Protein AF-A0A9D2U479-F1 (afdb_monomer)

Solvent-accessible surface area (backbone atoms only — not comparable to full-atom values): 10548 Å² total; per-residue (Å²): 117,75,62,60,57,48,52,49,53,49,62,69,47,43,76,51,91,74,52,77,69,54,48,57,52,51,54,50,46,52,52,59,34,47,76,70,70,36,76,56,59,63,60,73,54,53,61,63,71,58,27,54,77,68,71,43,63,74,45,45,56,51,77,47,79,60,58,85,90,44,50,41,30,43,37,36,35,80,23,54,76,84,43,80,67,95,66,70,49,75,45,78,59,66,58,58,54,87,40,33,31,61,50,82,42,77,57,47,66,56,30,37,40,40,33,35,44,37,41,37,48,98,92,45,75,48,68,56,71,81,47,75,50,73,42,86,72,64,86,79,38,76,63,76,65,24,52,51,32,46,37,70,70,43,84,50,70,70,61,25,51,51,48,50,50,52,50,51,51,51,51,52,49,49,52,67,76,63,59,80,128

Radius of gyration: 19.33 Å; Cα contacts (8 Å, |Δi|>4): 244; chains: 1; bounding box: 49×48×49 Å

Foldseek 3Di:
DVLVVLVVLLLVCQLHDDDPVVLVVNLVSLVVCLVLVADAQSNCSDDLVSCVVSVNVQKDKDKDQDDAPKWKKKW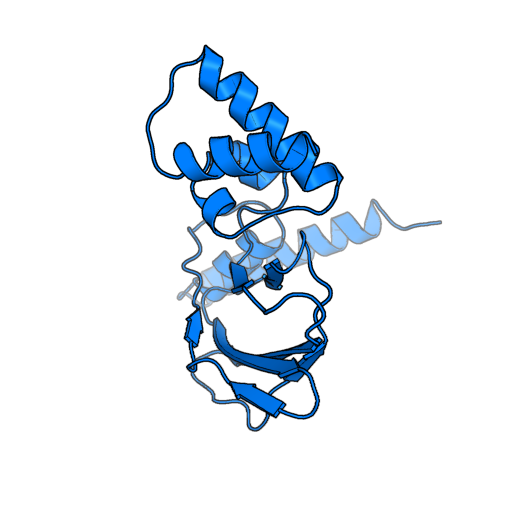KFKDFQPDGDPGTDIDTFDASPGRMTMDIDGAAQRIKMWIKMWIDDPNDIDIDDIDMDHDHQDQPDDDDRNLVNNLVPDPDPVVSVVSVVVSVVVVVVCCVVPPDD

InterPro domains:
  IPR043774 Domain of unknown function DUF5717, C-terminal [PF18983] (3-178)

Organism: NCBI:txid2838689

pLDDT: mean 93.49, std 7.2, range [50.03, 98.56]

Secondary structure (DSSP, 8-state):
-HHHHHHHHHHHHTTS---HHHHHHHHHHHHHHHHTT---GGGGGS-HHHHHHTT-TT-EEEEEE--TT-EEEEEEEEEETTBPPSS-EEEEEPPSBTTEEEEEE---TTEEEEEEEEEEETTEEEEPPPEEEE--PPTT--HHHHHHHHHHH---HHHHHHHHHHHHHHHHHHHHHT---

Nearest PDB structures (foldseek):
  8cr5-assembly1_B  TM=5.409E-01  e=1.553E-01  Mus musculus
  1bqu-assembly1_B  TM=6.993E-01  e=9.871E-01  Homo sapiens
  8a17-assembly4_D  TM=5.595E-01  e=5.770E-01  Homo sapiens
  8g04-assembly1_B  TM=5.864E-01  e=4.655E+00  Homo sapiens
  8dpu-assembly1_A  TM=4.492E-01  e=2.275E+00  Homo sapiens

Mean predicted aligned error: 4.82 Å

Sequence (181 aa):
TIDICKIAVLKYYAGKEYSAQTRRTLKKFLQELCGKQIYFPFFLSYEKDWLVELQLWDKTLVEYKGQKGSRVMLYYQLQKGGKEQADYSTEVLTPMYENLYVKKFVLFANEKLKYYFKETIDGNSYRSDKETCVREPEPGELGRYGRLNDILMETGSTERRKKMQGYALEDAAANHMFTQE

Structure (mmCIF, N/CA/C/O backbone):
data_AF-A0A9D2U479-F1
#
_entry.id   AF-A0A9D2U479-F1
#
loop_
_atom_site.group_PDB
_atom_site.id
_atom_site.type_symbol
_atom_site.label_atom_id
_atom_site.label_alt_id
_atom_site.label_comp_id
_atom_site.label_asym_id
_atom_site.label_entity_id
_atom_site.label_seq_id
_atom_site.pdbx_PDB_ins_code
_atom_site.Cartn_x
_atom_site.Cartn_y
_atom_site.Cartn_z
_atom_site.occupancy
_atom_site.B_iso_or_equiv
_atom_site.auth_seq_id
_atom_site.auth_comp_id
_atom_site.auth_asym_id
_atom_site.auth_atom_id
_atom_site.pdbx_PDB_model_num
ATOM 1 N N . THR A 1 1 ? 10.205 -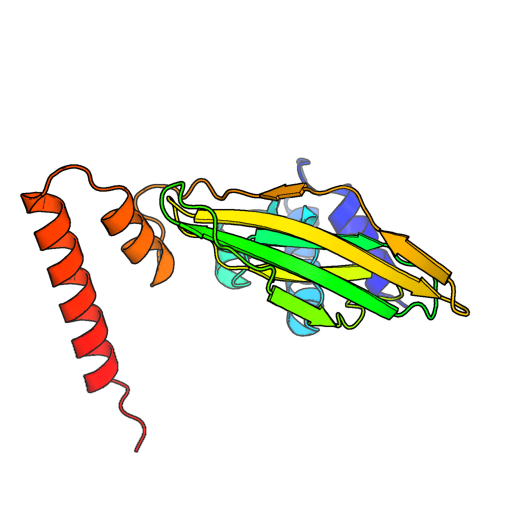0.396 -22.712 1.00 63.44 1 THR A N 1
ATOM 2 C CA . THR A 1 1 ? 8.777 0.010 -22.691 1.00 63.44 1 THR A CA 1
ATOM 3 C C . THR A 1 1 ? 8.663 1.415 -22.120 1.00 63.44 1 THR A C 1
ATOM 5 O O . THR A 1 1 ? 9.517 1.793 -21.339 1.00 63.44 1 THR A O 1
ATOM 8 N N . ILE A 1 2 ? 7.657 2.212 -22.496 1.00 88.00 2 ILE A N 1
ATOM 9 C CA . ILE A 1 2 ? 7.497 3.614 -22.031 1.00 88.00 2 ILE A CA 1
ATOM 10 C C . ILE A 1 2 ? 7.300 3.708 -20.501 1.00 88.00 2 ILE A C 1
ATOM 12 O O . ILE A 1 2 ? 7.662 4.708 -19.881 1.00 88.00 2 ILE A O 1
ATOM 16 N N . ASP A 1 3 ? 6.767 2.654 -19.877 1.00 94.75 3 ASP A N 1
ATOM 17 C CA . ASP A 1 3 ? 6.459 2.635 -18.445 1.00 94.75 3 ASP A CA 1
ATOM 18 C C . ASP A 1 3 ? 7.713 2.731 -17.559 1.00 94.75 3 ASP A C 1
ATOM 20 O O . ASP A 1 3 ? 7.666 3.430 -16.550 1.00 94.75 3 ASP A O 1
ATOM 24 N N . ILE A 1 4 ? 8.862 2.157 -17.956 1.00 95.44 4 ILE A N 1
ATOM 25 C CA . ILE A 1 4 ? 10.104 2.286 -17.167 1.00 95.44 4 ILE A CA 1
ATOM 26 C C . ILE A 1 4 ? 10.549 3.743 -17.033 1.00 95.44 4 ILE A C 1
ATOM 28 O O . ILE A 1 4 ? 11.011 4.150 -15.972 1.00 95.44 4 ILE A O 1
ATOM 32 N N . CYS A 1 5 ? 10.366 4.552 -18.081 1.00 96.69 5 CYS A N 1
ATOM 33 C CA . CYS A 1 5 ? 10.701 5.970 -18.051 1.00 96.69 5 CYS A CA 1
ATOM 34 C C . CYS A 1 5 ? 9.766 6.728 -17.103 1.00 96.69 5 CYS A C 1
ATOM 36 O O . CYS A 1 5 ? 10.232 7.556 -16.326 1.00 96.69 5 CYS A O 1
ATOM 38 N N . LYS A 1 6 ? 8.464 6.406 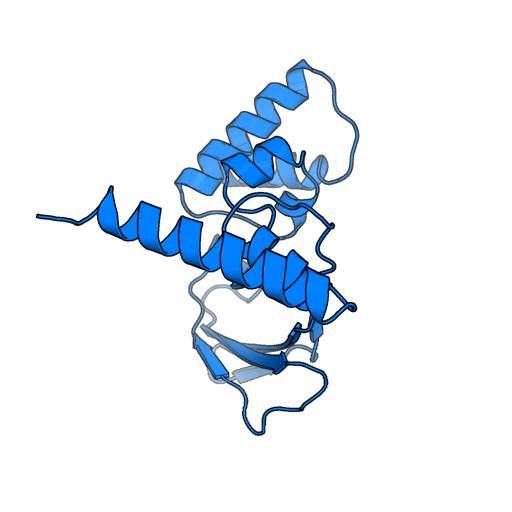-17.105 1.00 97.94 6 LYS A N 1
ATOM 39 C CA . LYS A 1 6 ? 7.495 6.990 -16.162 1.00 97.94 6 LYS A CA 1
ATOM 40 C C . LYS A 1 6 ? 7.838 6.626 -14.721 1.00 97.94 6 LYS A C 1
ATOM 42 O O . LYS A 1 6 ? 7.910 7.511 -13.875 1.00 97.94 6 LYS A O 1
ATOM 47 N N . ILE A 1 7 ? 8.114 5.346 -14.460 1.00 97.62 7 ILE A N 1
ATOM 48 C CA . ILE A 1 7 ? 8.532 4.842 -13.144 1.00 97.62 7 ILE A CA 1
ATOM 49 C C . ILE A 1 7 ? 9.817 5.544 -12.695 1.00 97.62 7 ILE A C 1
ATOM 51 O O . ILE A 1 7 ? 9.894 5.989 -11.556 1.00 97.62 7 ILE A O 1
ATOM 55 N N . ALA A 1 8 ? 10.807 5.692 -13.578 1.00 97.62 8 ALA A N 1
ATOM 56 C CA . ALA A 1 8 ? 12.067 6.360 -13.263 1.00 97.62 8 ALA A CA 1
ATOM 57 C C . ALA A 1 8 ? 11.874 7.847 -12.927 1.00 97.62 8 ALA A C 1
ATOM 59 O O . ALA A 1 8 ? 12.425 8.319 -11.934 1.00 97.62 8 ALA A O 1
ATOM 60 N N . VAL A 1 9 ? 11.058 8.573 -13.701 1.00 98.06 9 VAL A N 1
ATOM 61 C CA . VAL A 1 9 ? 10.716 9.977 -13.414 1.00 98.06 9 VAL A CA 1
ATOM 62 C C . VAL A 1 9 ? 9.991 10.090 -12.073 1.00 98.06 9 VAL A C 1
ATOM 64 O O . VAL A 1 9 ? 10.361 10.924 -11.248 1.00 98.06 9 VAL A O 1
ATOM 67 N N . LEU A 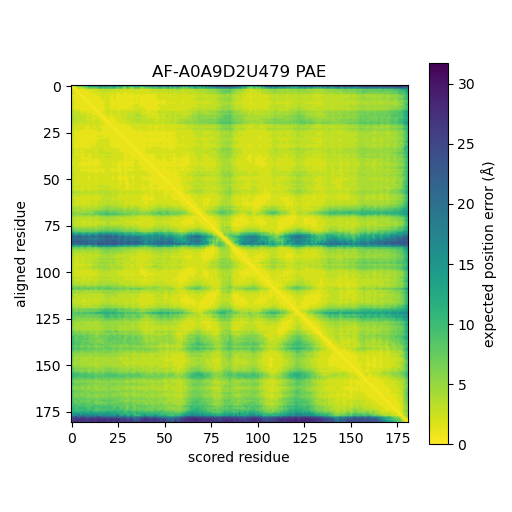1 10 ? 9.012 9.220 -11.813 1.00 98.38 10 LEU A N 1
ATOM 68 C CA . LEU A 1 10 ? 8.300 9.211 -10.538 1.00 98.38 10 LEU A CA 1
ATOM 69 C C . LEU A 1 10 ? 9.226 8.856 -9.366 1.00 98.38 10 LEU A C 1
ATOM 71 O O . LEU A 1 10 ? 9.141 9.448 -8.295 1.00 98.38 10 LEU A O 1
ATOM 75 N N . LYS A 1 11 ? 10.151 7.916 -9.545 1.00 98.06 11 LYS A N 1
ATOM 76 C CA . LYS A 1 11 ? 11.122 7.581 -8.501 1.00 98.06 11 LYS A CA 1
ATOM 77 C C . LYS A 1 11 ? 12.086 8.736 -8.243 1.00 98.06 11 LYS A C 1
ATOM 79 O O . LYS A 1 11 ? 12.466 8.968 -7.103 1.00 98.06 11 LYS A O 1
ATOM 84 N N . TYR A 1 12 ? 12.459 9.481 -9.283 1.00 98.12 12 TYR A N 1
ATOM 85 C CA . TYR A 1 12 ? 13.338 10.637 -9.153 1.00 98.12 12 TYR A CA 1
ATOM 86 C C . TYR A 1 12 ? 12.690 11.789 -8.376 1.00 98.12 12 TYR A C 1
ATOM 88 O O . TYR A 1 12 ? 13.391 12.420 -7.586 1.00 98.12 12 TYR A O 1
ATOM 96 N N . TYR A 1 13 ? 11.402 12.073 -8.600 1.00 98.44 13 TYR A N 1
ATOM 97 C CA . TYR A 1 13 ? 10.673 13.166 -7.938 1.00 98.44 13 TYR A CA 1
ATOM 98 C C . TYR A 1 13 ? 10.012 12.777 -6.609 1.00 98.44 13 TYR A C 1
ATOM 100 O O . TYR A 1 13 ? 9.471 13.647 -5.931 1.00 98.44 13 TYR A O 1
ATOM 108 N N . ALA A 1 14 ? 10.076 11.504 -6.215 1.00 98.00 14 ALA A N 1
ATOM 109 C CA . ALA A 1 14 ? 9.590 11.040 -4.921 1.00 98.00 14 ALA A CA 1
ATOM 110 C C . ALA A 1 14 ? 10.228 11.853 -3.777 1.00 98.00 14 ALA A C 1
ATOM 112 O O . ALA A 1 14 ? 11.453 11.886 -3.646 1.00 98.00 14 ALA A O 1
ATOM 113 N N . GLY A 1 15 ? 9.396 12.536 -2.984 1.00 95.19 15 GLY A N 1
ATOM 114 C CA . GLY A 1 15 ? 9.832 13.388 -1.871 1.00 95.19 15 GLY A CA 1
ATOM 115 C C . GLY A 1 15 ? 10.571 14.677 -2.262 1.00 95.19 15 GLY A C 1
ATOM 116 O O . GLY A 1 15 ? 11.213 15.277 -1.404 1.00 95.19 15 GLY A O 1
ATOM 117 N N . LYS A 1 16 ? 10.518 15.108 -3.530 1.00 96.94 16 LYS A N 1
ATOM 118 C CA . LYS A 1 16 ? 11.133 16.362 -4.002 1.00 96.94 16 LYS A CA 1
ATOM 119 C C . LYS A 1 16 ? 10.084 17.395 -4.387 1.00 96.94 16 LYS A C 1
ATOM 121 O O . LYS A 1 16 ? 8.979 17.044 -4.789 1.00 96.94 16 LYS A O 1
ATOM 126 N N . GLU A 1 17 ? 10.471 18.666 -4.358 1.00 96.62 17 GLU A N 1
ATOM 127 C CA . GLU A 1 17 ? 9.676 19.745 -4.944 1.00 96.62 17 GLU A CA 1
ATOM 128 C C . GLU A 1 17 ? 9.691 19.691 -6.479 1.00 96.62 17 GLU A C 1
ATOM 130 O O . GLU A 1 17 ? 10.652 19.239 -7.114 1.00 96.62 17 GLU A O 1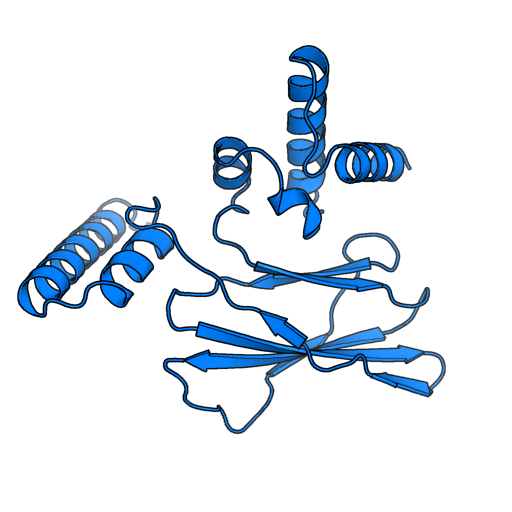
ATOM 135 N N . TYR A 1 18 ? 8.612 20.169 -7.096 1.00 97.19 18 TYR A N 1
ATOM 136 C CA . TYR A 1 18 ? 8.459 20.208 -8.546 1.00 97.19 18 TYR A CA 1
ATOM 137 C C . TYR A 1 18 ? 7.567 21.370 -8.989 1.00 97.19 18 TYR A C 1
ATOM 139 O O . TYR A 1 18 ? 6.677 21.820 -8.271 1.00 97.19 18 TYR A O 1
ATOM 147 N N . SER A 1 19 ? 7.795 21.852 -10.213 1.00 97.19 19 SER A N 1
ATOM 148 C CA . SER A 1 19 ? 7.012 22.941 -10.805 1.00 97.19 19 SER A CA 1
ATOM 149 C C . SER A 1 19 ? 5.569 22.516 -11.102 1.00 97.19 19 SER A C 1
ATOM 151 O O . SER A 1 19 ? 5.264 21.330 -11.229 1.00 97.19 19 SER A O 1
ATOM 153 N N . ALA A 1 20 ? 4.676 23.484 -11.327 1.00 95.69 20 ALA A N 1
ATOM 154 C CA . ALA A 1 20 ? 3.286 23.212 -11.704 1.00 95.69 20 ALA A CA 1
ATOM 155 C C . ALA A 1 20 ? 3.148 22.405 -13.015 1.00 95.69 20 ALA A C 1
ATOM 157 O O . ALA A 1 20 ? 2.206 21.625 -13.177 1.00 95.69 20 ALA A O 1
ATOM 158 N N . GLN A 1 21 ? 4.079 22.570 -13.962 1.00 94.69 21 GLN A N 1
ATOM 159 C CA . GLN A 1 21 ? 4.092 21.769 -15.187 1.00 94.69 21 GLN A CA 1
ATOM 160 C C . GLN A 1 21 ? 4.462 20.316 -14.883 1.00 94.69 21 GLN A C 1
ATOM 162 O O . GLN A 1 21 ? 3.742 19.408 -15.295 1.00 94.69 21 GLN A O 1
ATOM 167 N N . THR A 1 22 ? 5.532 20.106 -14.116 1.00 97.44 22 THR A N 1
ATOM 168 C CA . THR A 1 22 ? 5.979 18.773 -13.704 1.00 97.44 22 THR A CA 1
ATOM 169 C C . THR A 1 22 ? 4.920 18.080 -12.848 1.00 97.44 22 THR A C 1
ATOM 171 O O . THR A 1 22 ? 4.608 16.922 -13.107 1.00 97.44 22 THR A O 1
ATOM 174 N N . ARG A 1 23 ? 4.270 18.803 -11.925 1.00 97.81 23 ARG A N 1
ATOM 175 C CA . ARG A 1 23 ? 3.149 18.328 -11.099 1.00 97.81 23 ARG A CA 1
ATOM 176 C C . ARG A 1 23 ? 2.066 17.634 -11.931 1.00 97.81 23 ARG A C 1
ATOM 178 O O . ARG A 1 23 ? 1.689 16.502 -11.641 1.00 97.81 23 ARG A O 1
ATOM 185 N N . ARG A 1 24 ? 1.595 18.286 -13.004 1.00 97.38 24 ARG A N 1
ATOM 186 C CA . ARG A 1 24 ? 0.566 17.723 -13.904 1.00 97.38 24 ARG A CA 1
ATOM 187 C C . ARG A 1 24 ? 1.032 16.429 -14.576 1.00 97.38 24 ARG A C 1
ATOM 189 O O . ARG A 1 24 ? 0.262 15.476 -14.664 1.00 97.38 24 ARG A O 1
ATOM 196 N N . THR A 1 25 ? 2.287 16.384 -15.015 1.00 97.94 25 THR A N 1
ATOM 197 C CA . THR A 1 25 ? 2.883 15.192 -15.636 1.00 97.94 25 THR A CA 1
ATOM 198 C C . THR A 1 25 ? 3.024 14.037 -14.643 1.00 97.94 25 THR A C 1
ATOM 200 O O . THR A 1 25 ? 2.659 12.911 -14.972 1.00 97.94 25 THR A O 1
ATOM 203 N N . LEU A 1 26 ? 3.495 14.308 -13.421 1.00 98.56 26 LEU A N 1
ATOM 204 C CA . LEU A 1 26 ? 3.656 13.303 -12.365 1.00 98.56 26 LEU A CA 1
ATOM 205 C C . LEU A 1 26 ? 2.307 12.682 -11.985 1.00 98.56 26 LEU A C 1
ATOM 207 O O . LEU A 1 26 ? 2.192 11.456 -11.969 1.00 98.56 26 LEU A O 1
ATOM 211 N N . LYS A 1 27 ? 1.264 13.506 -11.787 1.00 98.44 27 LYS A N 1
ATOM 212 C CA . LYS A 1 27 ? -0.094 13.007 -11.515 1.00 98.44 27 LYS A CA 1
ATOM 213 C C . LYS A 1 27 ? -0.585 12.079 -12.627 1.00 98.44 27 LYS A C 1
ATOM 215 O O . LYS A 1 27 ? -1.048 10.976 -12.346 1.00 98.44 27 LYS A O 1
ATOM 220 N N . LYS A 1 28 ? -0.425 12.491 -13.890 1.00 98.19 28 LYS A N 1
ATOM 221 C CA . LYS A 1 28 ? -0.817 11.679 -15.050 1.00 98.19 28 LYS A CA 1
ATOM 222 C C . LYS A 1 28 ? -0.075 10.339 -15.088 1.00 98.19 28 LYS A C 1
ATOM 224 O O . LYS A 1 28 ? -0.691 9.308 -15.335 1.00 98.19 28 LYS A O 1
ATOM 229 N N . PHE A 1 29 ? 1.230 10.326 -14.814 1.00 98.38 29 PHE A N 1
ATOM 230 C CA . PHE A 1 29 ? 2.004 9.081 -14.778 1.00 98.38 29 PHE A CA 1
ATOM 231 C C . PHE A 1 29 ? 1.557 8.146 -13.652 1.00 98.38 29 PHE A C 1
ATOM 233 O O . PHE A 1 29 ? 1.447 6.944 -13.890 1.00 98.38 29 PHE A O 1
ATOM 240 N N . LEU A 1 30 ? 1.264 8.676 -12.460 1.00 98.31 30 LEU A N 1
ATOM 241 C CA . LEU A 1 30 ? 0.715 7.882 -11.358 1.00 98.31 30 LEU A CA 1
ATOM 242 C C . LEU A 1 30 ? -0.628 7.252 -11.736 1.00 98.31 30 LEU A C 1
ATOM 244 O O . LEU A 1 30 ? -0.796 6.050 -11.549 1.00 98.31 30 LEU A O 1
ATOM 248 N N . GLN A 1 31 ? -1.549 8.030 -12.313 1.00 98.31 31 GLN A N 1
ATOM 249 C CA . GLN A 1 31 ? -2.859 7.543 -12.762 1.00 98.31 31 GLN A CA 1
ATOM 250 C C . GLN A 1 31 ? -2.729 6.434 -13.813 1.00 98.31 31 GLN A C 1
ATOM 252 O O . GLN A 1 31 ? -3.353 5.383 -13.685 1.00 98.31 31 GLN A O 1
ATOM 257 N N . GLU A 1 32 ? -1.885 6.633 -14.827 1.00 97.88 32 GLU A N 1
ATOM 258 C CA . GLU A 1 32 ? -1.674 5.648 -15.891 1.00 97.88 32 GLU A CA 1
ATOM 259 C C . GLU A 1 32 ? -1.064 4.338 -15.372 1.00 97.88 32 GLU A C 1
ATOM 261 O O . GLU A 1 32 ? -1.465 3.261 -15.812 1.00 97.88 32 GLU A O 1
ATOM 266 N N . LEU A 1 33 ? -0.101 4.407 -14.445 1.00 97.88 33 LEU A N 1
ATOM 267 C CA . LEU A 1 33 ? 0.514 3.214 -13.856 1.00 97.88 33 LEU A CA 1
ATOM 268 C C . LEU A 1 33 ? -0.440 2.510 -12.883 1.00 97.88 33 LEU A C 1
ATOM 270 O O . LEU A 1 33 ? -0.607 1.295 -12.980 1.00 97.88 33 LEU A O 1
ATOM 274 N N . CYS A 1 34 ? -1.142 3.249 -12.020 1.00 97.00 34 CYS A N 1
ATOM 275 C CA . CYS A 1 34 ? -2.125 2.665 -11.103 1.00 97.00 34 CYS A CA 1
ATOM 276 C C . CYS A 1 34 ? -3.295 2.017 -11.857 1.00 97.00 34 CYS A C 1
ATOM 278 O O . CYS A 1 34 ? -3.744 0.942 -11.466 1.00 97.00 34 CYS A O 1
ATOM 280 N N . GLY A 1 35 ? -3.734 2.602 -12.979 1.00 96.19 35 GLY A N 1
ATOM 281 C CA . GLY A 1 35 ? -4.734 1.997 -13.868 1.00 96.19 35 GLY A CA 1
ATOM 282 C C . GLY A 1 35 ? -4.292 0.651 -14.458 1.00 96.19 35 GLY A C 1
ATOM 283 O O . GLY A 1 35 ? -5.126 -0.206 -14.733 1.00 96.19 35 GLY A O 1
ATOM 284 N N . LYS A 1 36 ? -2.978 0.425 -14.578 1.00 95.62 36 LYS A N 1
ATOM 285 C CA . LYS A 1 36 ? -2.367 -0.859 -14.962 1.00 95.62 36 LYS A CA 1
ATOM 286 C C . LYS A 1 36 ? -2.048 -1.768 -13.766 1.00 95.62 36 LYS A C 1
ATOM 288 O O . LYS A 1 36 ? -1.360 -2.765 -13.947 1.00 95.62 36 LYS A O 1
ATOM 293 N N . GLN A 1 37 ? -2.507 -1.430 -12.558 1.00 94.69 37 GLN A N 1
ATOM 294 C CA . GLN A 1 37 ? -2.154 -2.116 -11.306 1.00 94.69 37 GLN A CA 1
ATOM 295 C C . GLN A 1 37 ? -0.645 -2.092 -10.985 1.00 94.69 37 GLN A C 1
ATOM 297 O O . GLN A 1 37 ? -0.132 -2.992 -10.326 1.00 94.69 37 GLN A O 1
ATOM 302 N N . ILE A 1 38 ? 0.069 -1.048 -11.426 1.00 96.56 38 ILE A N 1
ATOM 303 C CA . ILE A 1 38 ? 1.490 -0.828 -11.129 1.00 96.56 38 ILE A CA 1
ATOM 304 C C . ILE A 1 38 ? 1.618 0.301 -10.102 1.00 96.56 38 ILE A C 1
ATOM 306 O O . ILE A 1 38 ? 1.291 1.454 -10.386 1.00 96.56 38 ILE A O 1
ATOM 310 N N . TYR A 1 39 ? 2.136 -0.022 -8.920 1.00 97.31 39 TYR A N 1
ATOM 311 C CA . TYR A 1 39 ? 2.392 0.929 -7.841 1.00 97.31 39 TYR A CA 1
ATOM 312 C C . TYR A 1 39 ? 3.586 0.489 -6.989 1.00 97.31 39 TYR A C 1
ATOM 314 O O . TYR A 1 39 ? 3.857 -0.694 -6.830 1.00 97.31 39 TYR A O 1
ATOM 322 N N . PHE A 1 40 ? 4.306 1.444 -6.410 1.00 97.75 40 PHE A N 1
ATOM 323 C CA . PHE A 1 40 ? 5.501 1.166 -5.608 1.00 97.75 40 PHE A CA 1
ATOM 324 C C . PHE A 1 40 ? 5.462 1.938 -4.290 1.00 97.75 40 PHE A C 1
ATOM 326 O O . PHE A 1 40 ? 4.828 2.991 -4.246 1.00 97.75 40 PHE A O 1
ATOM 333 N N . PRO A 1 41 ? 6.168 1.495 -3.234 1.00 97.19 41 PRO A N 1
ATOM 334 C CA . PRO A 1 41 ? 6.241 2.213 -1.960 1.00 97.19 41 PRO A CA 1
ATOM 335 C C . PRO A 1 41 ? 6.602 3.695 -2.104 1.00 97.19 41 PRO A C 1
ATOM 337 O O . PRO A 1 41 ? 5.995 4.540 -1.455 1.00 97.19 41 PRO A O 1
ATOM 340 N N . PHE A 1 42 ? 7.506 4.049 -3.024 1.00 97.50 42 PHE A N 1
ATOM 341 C CA . PHE A 1 42 ? 7.872 5.453 -3.250 1.00 97.50 42 PHE A CA 1
ATOM 342 C C . PHE A 1 42 ? 6.719 6.320 -3.794 1.00 97.50 42 PHE A C 1
ATOM 344 O O . PHE A 1 42 ? 6.793 7.546 -3.702 1.00 97.50 42 PHE A O 1
ATOM 351 N N . PHE A 1 43 ? 5.641 5.724 -4.326 1.00 98.19 43 PHE A N 1
ATOM 352 C CA . PHE A 1 43 ? 4.435 6.467 -4.709 1.00 98.19 43 PHE A CA 1
ATOM 353 C C . PHE A 1 43 ? 3.804 7.142 -3.487 1.00 98.19 43 PHE A C 1
ATOM 355 O O . PHE A 1 43 ? 3.236 8.215 -3.626 1.00 98.19 43 PHE A O 1
ATOM 362 N N . LEU A 1 44 ? 3.963 6.582 -2.284 1.00 96.69 44 LEU A N 1
ATOM 363 C CA . LEU A 1 44 ? 3.376 7.126 -1.056 1.00 96.69 44 LEU A CA 1
ATOM 364 C C . LEU A 1 44 ? 4.002 8.462 -0.609 1.00 96.69 44 LEU A C 1
ATOM 366 O O . LEU A 1 44 ? 3.516 9.074 0.331 1.00 96.69 44 LEU A O 1
ATOM 370 N N . SER A 1 45 ? 5.052 8.934 -1.291 1.00 97.19 45 SER A N 1
ATOM 371 C CA . SER A 1 45 ? 5.665 10.252 -1.059 1.00 97.19 45 SER A CA 1
ATOM 372 C C . SER A 1 45 ? 5.010 11.398 -1.847 1.00 97.19 45 SER A C 1
ATOM 374 O O . SER A 1 45 ? 5.446 12.544 -1.744 1.00 97.19 45 SER A O 1
ATOM 376 N N . TYR A 1 46 ? 4.011 11.090 -2.678 1.00 98.25 46 TYR A N 1
ATOM 377 C CA . TYR A 1 46 ? 3.285 12.072 -3.481 1.00 98.25 46 TYR A CA 1
ATOM 378 C C . TYR A 1 46 ? 2.096 12.677 -2.723 1.00 98.25 46 TYR A C 1
ATOM 380 O O . TYR A 1 46 ? 1.759 12.266 -1.618 1.00 98.25 46 TYR A O 1
ATOM 388 N N . GLU A 1 47 ? 1.464 13.688 -3.320 1.00 97.25 47 GLU A N 1
ATOM 389 C CA . GLU A 1 47 ? 0.412 14.487 -2.685 1.00 97.25 47 GLU A CA 1
ATOM 390 C C . GLU A 1 47 ? -0.759 13.635 -2.170 1.00 97.25 47 GLU A C 1
ATOM 392 O O . GLU A 1 47 ? -1.308 12.806 -2.903 1.00 97.25 47 GLU A O 1
ATOM 397 N N . LYS A 1 48 ? -1.189 13.902 -0.927 1.00 94.31 48 LYS A N 1
ATOM 398 C CA . LYS A 1 48 ? -2.275 13.190 -0.232 1.00 94.31 48 LYS A CA 1
ATOM 399 C C . LYS A 1 48 ? -3.529 13.048 -1.091 1.00 94.31 48 LYS A C 1
ATOM 401 O O . LYS A 1 48 ? -4.027 11.938 -1.246 1.00 94.31 48 LYS A O 1
ATOM 406 N N . ASP A 1 49 ? -3.988 14.129 -1.718 1.00 95.38 49 ASP A N 1
ATOM 407 C CA . ASP A 1 49 ? -5.201 14.111 -2.546 1.00 95.38 49 ASP A CA 1
ATOM 408 C C . ASP A 1 49 ? -5.086 13.155 -3.741 1.00 95.38 49 ASP A C 1
ATOM 410 O O . ASP A 1 49 ? -6.060 12.506 -4.119 1.00 95.38 49 ASP A O 1
ATOM 414 N N . TRP A 1 50 ? -3.890 13.012 -4.322 1.00 97.31 50 TRP A N 1
ATOM 415 C CA . TRP A 1 50 ? -3.667 12.061 -5.413 1.00 97.31 50 TRP A CA 1
ATOM 416 C C . TRP A 1 50 ? -3.669 10.633 -4.886 1.00 97.31 50 TRP A C 1
ATOM 418 O O . TRP A 1 50 ? -4.231 9.746 -5.515 1.00 97.31 50 TRP A O 1
ATOM 428 N N . LEU A 1 51 ? -3.061 10.399 -3.724 1.00 95.81 51 LEU A N 1
ATOM 429 C CA . LEU A 1 51 ? -3.046 9.079 -3.101 1.00 95.81 51 LEU A CA 1
ATOM 430 C C . LEU A 1 51 ? -4.437 8.644 -2.638 1.00 95.81 51 LEU A C 1
ATOM 432 O O . LEU A 1 51 ? -4.740 7.455 -2.705 1.00 95.81 51 LEU A O 1
ATOM 436 N N . VAL A 1 52 ? -5.289 9.574 -2.208 1.00 93.75 52 VAL A N 1
ATOM 437 C CA . VAL A 1 52 ? -6.702 9.302 -1.913 1.00 93.75 52 VAL A CA 1
ATOM 438 C C . VAL A 1 52 ? -7.441 8.916 -3.196 1.00 93.75 52 VAL A C 1
ATOM 440 O O . VAL A 1 52 ? -8.081 7.867 -3.225 1.00 93.75 52 VAL A O 1
ATOM 443 N N . GLU A 1 53 ? -7.290 9.699 -4.271 1.00 95.06 53 GLU A N 1
ATOM 444 C CA . GLU A 1 53 ? -7.879 9.407 -5.591 1.00 95.06 53 GLU A CA 1
ATOM 445 C C . GLU A 1 53 ? -7.452 8.024 -6.118 1.00 95.06 53 GLU A C 1
ATOM 447 O O . GLU A 1 53 ? -8.267 7.268 -6.641 1.00 95.06 53 GLU A O 1
ATOM 452 N N . LEU A 1 54 ? -6.182 7.661 -5.920 1.00 96.06 54 LEU A N 1
ATOM 453 C CA . LEU A 1 54 ? -5.593 6.393 -6.360 1.00 96.06 54 LEU A CA 1
ATOM 454 C C . LEU A 1 54 ? -5.773 5.240 -5.358 1.00 96.06 54 LEU A C 1
ATOM 456 O O . LEU A 1 54 ? -5.267 4.143 -5.595 1.00 96.06 54 LEU A O 1
ATOM 460 N N . GLN A 1 55 ? -6.474 5.465 -4.241 1.00 94.19 55 GLN A N 1
ATOM 461 C CA . GLN A 1 55 ? -6.691 4.481 -3.169 1.00 94.19 55 GLN A CA 1
ATOM 462 C C . GLN A 1 55 ? -5.393 3.888 -2.578 1.00 94.19 55 GLN A C 1
ATOM 464 O O . GLN A 1 55 ? -5.335 2.707 -2.209 1.00 94.19 55 GLN A O 1
ATOM 469 N N . LEU A 1 56 ? -4.344 4.711 -2.499 1.00 95.12 56 LEU A N 1
ATOM 470 C CA . LEU A 1 56 ? -3.031 4.387 -1.938 1.00 95.12 56 LEU A CA 1
ATOM 471 C C . LEU A 1 56 ? -2.761 5.056 -0.581 1.00 95.12 56 LEU A C 1
ATOM 473 O O . LEU A 1 56 ? -1.894 4.583 0.144 1.00 95.12 56 LEU A O 1
ATOM 477 N N . TRP A 1 57 ? -3.483 6.123 -0.219 1.00 93.44 57 TRP A N 1
ATOM 478 C CA . TRP A 1 57 ? -3.210 6.929 0.988 1.00 93.44 57 TRP A CA 1
ATOM 479 C C . TRP A 1 57 ? -3.207 6.124 2.300 1.00 93.44 57 TRP A C 1
ATOM 481 O O . TRP A 1 57 ? -2.386 6.313 3.195 1.00 93.44 57 TRP A O 1
ATOM 491 N N . ASP A 1 58 ? -4.140 5.193 2.415 1.00 91.69 58 ASP A N 1
ATOM 492 C CA . ASP A 1 58 ? -4.371 4.347 3.582 1.00 91.69 58 ASP A CA 1
ATOM 493 C C . ASP A 1 58 ? -3.654 2.989 3.477 1.00 91.69 58 ASP A C 1
ATOM 495 O O . ASP A 1 58 ? -3.974 2.043 4.200 1.00 91.69 58 ASP A O 1
ATOM 499 N N . LYS A 1 59 ? -2.711 2.864 2.538 1.00 93.88 59 LYS A N 1
ATOM 500 C CA . LYS A 1 59 ? -2.058 1.601 2.204 1.00 93.88 59 LYS A CA 1
ATOM 501 C C . LYS A 1 59 ? -0.619 1.568 2.685 1.00 93.88 59 LYS A C 1
ATOM 503 O O . LYS A 1 59 ? 0.122 2.538 2.593 1.00 93.88 59 LYS A O 1
ATOM 508 N N . THR A 1 60 ? -0.209 0.390 3.128 1.00 95.44 60 THR A N 1
ATOM 509 C CA . THR A 1 60 ? 1.189 0.043 3.370 1.00 95.44 60 THR A CA 1
ATOM 510 C C . THR A 1 60 ? 1.657 -0.846 2.227 1.00 95.44 60 THR A C 1
ATOM 512 O O . THR A 1 60 ? 1.008 -1.844 1.908 1.00 95.44 60 THR A O 1
ATOM 515 N N . LEU A 1 61 ? 2.765 -0.479 1.586 1.00 97.25 61 LEU A N 1
ATOM 516 C CA . LEU A 1 61 ? 3.346 -1.226 0.474 1.00 97.25 61 LEU A CA 1
ATOM 517 C C . LEU A 1 61 ? 4.692 -1.802 0.910 1.00 97.25 61 LEU A C 1
ATOM 519 O O . LEU A 1 61 ? 5.552 -1.056 1.367 1.00 97.25 61 LEU A O 1
ATOM 523 N N . VAL A 1 62 ? 4.872 -3.109 0.737 1.00 97.38 62 VAL A N 1
ATOM 524 C CA . VAL A 1 62 ? 6.165 -3.784 0.925 1.00 97.38 62 VAL A CA 1
ATOM 525 C C . VAL A 1 62 ? 6.684 -4.224 -0.433 1.00 97.38 62 VAL A C 1
ATOM 527 O O . VAL A 1 62 ? 5.898 -4.689 -1.263 1.00 97.38 62 VAL A O 1
ATOM 530 N N . GLU A 1 63 ? 7.984 -4.068 -0.673 1.00 97.38 63 GLU A N 1
ATOM 531 C CA . GLU A 1 63 ? 8.603 -4.410 -1.953 1.00 97.38 63 GLU A CA 1
ATOM 532 C C . GLU A 1 63 ? 9.788 -5.361 -1.807 1.00 97.38 63 GLU A C 1
ATOM 534 O O . GLU A 1 63 ? 10.485 -5.367 -0.797 1.00 97.38 63 GLU A O 1
ATOM 539 N N . TYR A 1 64 ? 10.021 -6.151 -2.851 1.00 97.75 64 TYR A N 1
ATOM 540 C CA . TYR A 1 64 ? 11.195 -6.999 -2.984 1.00 97.75 64 TYR A CA 1
ATOM 541 C C . TYR A 1 64 ? 11.666 -7.028 -4.433 1.00 97.75 64 TYR A C 1
ATOM 543 O O . TYR A 1 64 ? 10.865 -7.168 -5.361 1.00 97.75 64 TYR A O 1
ATOM 551 N N . LYS A 1 65 ? 12.979 -6.921 -4.636 1.00 96.75 65 LYS A N 1
ATOM 552 C CA . LYS A 1 65 ? 13.611 -7.084 -5.945 1.00 96.75 65 LYS A CA 1
ATOM 553 C C . LYS A 1 65 ? 14.239 -8.471 -6.016 1.00 96.75 65 LYS A C 1
ATOM 555 O O . LYS A 1 65 ? 15.289 -8.692 -5.423 1.00 96.75 65 LYS A O 1
ATOM 560 N N . GLY A 1 66 ? 13.599 -9.369 -6.757 1.00 95.25 66 GLY A N 1
ATOM 561 C CA . GLY A 1 66 ? 14.129 -10.706 -7.012 1.00 95.25 66 GLY A CA 1
ATOM 562 C C . GLY A 1 66 ? 15.058 -10.752 -8.223 1.00 95.25 66 GLY A C 1
ATOM 563 O O . GLY A 1 66 ? 15.272 -9.763 -8.923 1.00 95.25 66 GLY A O 1
ATOM 564 N N . GLN A 1 67 ? 15.587 -11.927 -8.508 1.00 95.12 67 GLN A N 1
ATOM 565 C CA . GLN A 1 67 ? 16.249 -12.297 -9.747 1.00 95.12 67 GLN A CA 1
ATOM 566 C C . GLN A 1 67 ? 15.211 -12.593 -10.837 1.00 95.12 67 GLN A C 1
ATOM 568 O O . GLN A 1 67 ? 14.053 -12.921 -10.573 1.00 95.12 67 GLN A O 1
ATOM 573 N N . LYS A 1 68 ? 15.608 -12.453 -12.103 1.00 92.31 68 LYS A N 1
ATOM 574 C CA . LYS A 1 68 ? 14.702 -12.722 -13.224 1.00 92.31 68 LYS A CA 1
ATOM 575 C C . LYS A 1 68 ? 14.351 -14.213 -13.254 1.00 92.31 68 LYS A C 1
ATOM 577 O O . LYS A 1 68 ? 15.246 -15.046 -13.279 1.00 92.31 68 LYS A O 1
ATOM 582 N N . GLY A 1 69 ? 13.057 -14.528 -13.284 1.00 88.31 69 GLY A N 1
ATOM 583 C CA . GLY A 1 69 ? 12.563 -15.910 -13.304 1.00 88.31 69 GLY A CA 1
ATOM 584 C C . GLY A 1 69 ? 12.497 -16.591 -11.933 1.00 88.31 69 GLY A C 1
ATOM 585 O O . GLY A 1 69 ? 12.125 -17.760 -11.870 1.00 88.31 69 GLY A O 1
ATOM 586 N N . SER A 1 70 ? 12.818 -15.889 -10.842 1.00 94.00 70 SER A N 1
ATOM 587 C CA . SER A 1 70 ? 12.675 -16.450 -9.500 1.00 94.00 70 SER A CA 1
ATOM 588 C C . SER A 1 70 ? 11.215 -16.523 -9.053 1.00 94.00 70 SER A C 1
ATOM 590 O O . SER A 1 70 ? 10.357 -15.766 -9.509 1.00 94.00 70 SER A O 1
ATOM 592 N N . ARG A 1 71 ? 10.925 -17.434 -8.120 1.00 95.69 71 ARG A N 1
ATOM 593 C CA . ARG A 1 71 ? 9.656 -17.475 -7.387 1.00 95.69 71 ARG A CA 1
ATOM 594 C C . ARG A 1 71 ? 9.838 -16.764 -6.054 1.00 95.69 71 ARG A C 1
ATOM 596 O O . ARG A 1 71 ? 10.677 -17.175 -5.257 1.00 95.69 71 ARG A O 1
ATOM 603 N N . VAL A 1 72 ? 9.022 -15.751 -5.780 1.00 98.06 72 VAL A N 1
ATOM 604 C CA . VAL A 1 72 ? 9.058 -15.010 -4.512 1.00 98.06 72 VAL A CA 1
ATOM 605 C C . VAL A 1 72 ? 7.820 -15.327 -3.681 1.00 98.06 72 VAL A C 1
ATOM 607 O O . VAL A 1 72 ? 6.690 -15.267 -4.161 1.00 98.06 72 VAL A O 1
ATOM 610 N N . MET A 1 73 ? 8.038 -15.675 -2.417 1.00 98.12 73 MET A N 1
ATOM 611 C CA . MET A 1 73 ? 6.996 -15.922 -1.428 1.00 98.12 73 MET A CA 1
ATOM 612 C C . MET A 1 73 ? 7.145 -14.935 -0.272 1.00 98.12 73 MET A C 1
ATOM 614 O O . MET A 1 73 ? 8.219 -14.817 0.314 1.00 98.12 73 MET A O 1
ATOM 618 N N . LEU A 1 74 ? 6.068 -14.238 0.064 1.00 98.38 74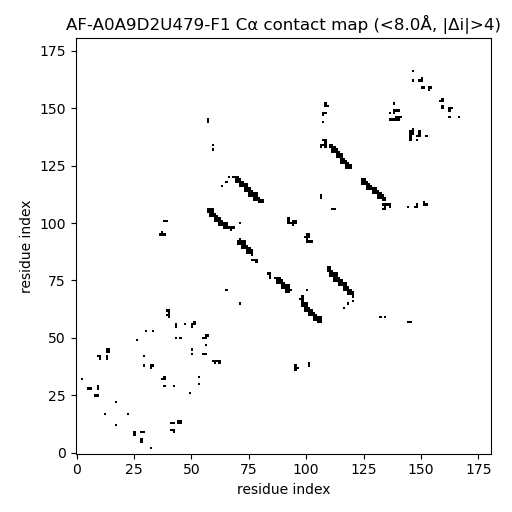 LEU A N 1
ATOM 619 C CA . LEU A 1 74 ? 5.983 -13.368 1.226 1.00 98.38 74 LEU A CA 1
ATOM 620 C C . LEU A 1 74 ? 5.504 -14.178 2.427 1.00 98.38 74 LEU A C 1
ATOM 622 O O . LEU A 1 74 ? 4.468 -14.834 2.360 1.00 98.38 74 LEU A O 1
ATOM 626 N N . TYR A 1 75 ? 6.242 -14.094 3.525 1.00 97.81 75 TYR A N 1
ATOM 627 C CA . TYR A 1 75 ? 5.832 -14.590 4.831 1.00 97.81 75 TYR A CA 1
ATOM 628 C C . TYR A 1 75 ? 5.499 -13.377 5.682 1.00 97.81 75 TYR A C 1
ATOM 630 O O . TYR A 1 75 ? 6.361 -12.521 5.870 1.00 97.81 75 TYR A O 1
ATOM 638 N N . TYR A 1 76 ? 4.280 -13.285 6.203 1.00 96.50 76 TYR A N 1
ATOM 639 C CA . TYR A 1 76 ? 3.869 -12.135 7.004 1.00 96.50 76 TYR A CA 1
ATOM 640 C C . TYR A 1 76 ? 2.978 -12.500 8.193 1.00 96.50 76 TYR A C 1
ATOM 642 O O . TYR A 1 76 ? 2.321 -13.537 8.219 1.00 96.50 76 TYR A O 1
ATOM 650 N N . GLN A 1 77 ? 2.957 -11.618 9.186 1.00 94.12 77 GLN A N 1
ATOM 651 C CA . GLN A 1 77 ? 2.207 -11.757 10.425 1.00 94.12 77 GLN A CA 1
ATOM 652 C C . GLN A 1 77 ? 1.634 -10.392 10.819 1.00 94.12 77 GLN A C 1
ATOM 654 O O . GLN A 1 77 ? 2.382 -9.422 10.961 1.00 94.12 77 GLN A O 1
ATOM 659 N N . LEU A 1 78 ? 0.315 -10.319 11.021 1.00 91.19 78 LEU A N 1
ATOM 660 C CA . LEU A 1 78 ? -0.379 -9.095 11.428 1.00 91.19 78 LEU A CA 1
ATOM 661 C C . LEU A 1 78 ? -0.651 -9.108 12.939 1.00 91.19 78 LEU A C 1
ATOM 663 O O . LEU A 1 78 ? -1.619 -9.699 13.414 1.00 91.19 78 LEU A O 1
ATOM 667 N N . GLN A 1 79 ? 0.208 -8.473 13.724 1.00 89.44 79 GLN A N 1
ATOM 668 C CA . GLN A 1 79 ? 0.062 -8.410 15.178 1.00 89.44 79 GLN A CA 1
ATOM 669 C C . GLN A 1 79 ? -0.922 -7.307 15.566 1.00 89.44 79 GLN A C 1
ATOM 671 O O . GLN A 1 79 ? -0.754 -6.169 15.137 1.00 89.44 79 GLN A O 1
ATOM 676 N N . LYS A 1 80 ? -1.921 -7.627 16.398 1.00 85.44 80 LYS A N 1
ATOM 677 C CA . LYS A 1 80 ? -2.930 -6.670 16.886 1.00 85.44 80 LYS A CA 1
ATOM 678 C C . LYS A 1 80 ? -2.743 -6.424 18.378 1.00 85.44 80 LYS A C 1
ATOM 680 O O . LYS A 1 80 ? -2.713 -7.378 19.155 1.00 85.44 80 LYS A O 1
ATOM 685 N N . GLY A 1 81 ? -2.626 -5.161 18.789 1.00 74.19 81 GLY A N 1
ATOM 686 C CA . GLY A 1 81 ? -2.547 -4.789 20.208 1.00 74.19 81 GLY A CA 1
ATOM 687 C C . GLY A 1 81 ? -1.382 -5.444 20.960 1.00 74.19 81 GLY A C 1
ATOM 688 O O . GLY A 1 81 ? -1.547 -5.863 22.102 1.00 74.19 81 GLY A O 1
ATOM 689 N N . GLY A 1 82 ? -0.229 -5.606 20.300 1.00 66.69 82 GLY A N 1
ATOM 690 C CA . GLY A 1 82 ? 0.988 -6.170 20.900 1.00 66.69 82 GLY A CA 1
ATOM 691 C C . GLY A 1 82 ? 0.987 -7.689 21.109 1.00 66.69 82 GLY A C 1
ATOM 692 O O . GLY A 1 82 ? 1.976 -8.223 21.602 1.00 66.69 82 GLY A O 1
ATOM 693 N N . LYS A 1 83 ? -0.078 -8.403 20.723 1.00 71.88 83 LYS A N 1
ATOM 694 C CA . LYS A 1 83 ? -0.108 -9.869 20.782 1.00 71.88 83 LYS A CA 1
ATOM 695 C C . LYS A 1 83 ? 0.615 -10.463 19.578 1.00 71.88 83 LYS A C 1
ATOM 697 O O . LYS A 1 83 ? 0.260 -10.178 18.431 1.00 71.88 83 LYS A O 1
ATOM 702 N N . GLU A 1 84 ? 1.601 -11.317 19.835 1.00 68.81 84 GLU A N 1
ATOM 703 C CA . GLU A 1 84 ? 2.202 -12.129 18.782 1.00 68.81 84 GLU A CA 1
ATOM 704 C C . GLU A 1 84 ? 1.207 -13.210 18.344 1.00 68.81 84 GLU A C 1
ATOM 706 O O . GLU A 1 84 ? 0.680 -13.958 19.164 1.00 68.81 84 GLU A O 1
ATOM 711 N N . GLN A 1 85 ? 0.918 -13.277 17.045 1.00 69.88 85 GLN A N 1
ATOM 712 C CA . GLN A 1 85 ? 0.293 -14.469 16.461 1.00 69.88 85 GLN A CA 1
ATOM 713 C C . GLN A 1 85 ? 1.297 -15.634 16.430 1.00 69.88 85 GLN A C 1
ATOM 715 O O . GLN A 1 85 ? 2.497 -15.398 16.303 1.00 69.88 85 GLN A O 1
ATOM 720 N N . ALA A 1 86 ? 0.819 -16.874 16.510 1.00 66.69 86 ALA A N 1
ATOM 721 C CA . ALA A 1 86 ? 1.702 -18.041 16.519 1.00 66.69 86 ALA A CA 1
ATOM 722 C C . ALA A 1 86 ? 2.393 -18.275 15.161 1.00 66.69 86 ALA A C 1
ATOM 724 O O . ALA A 1 86 ? 3.598 -18.516 15.131 1.00 66.69 86 ALA A O 1
ATOM 725 N N . ASP A 1 87 ? 1.664 -18.115 14.049 1.00 86.19 87 ASP A N 1
ATOM 726 C CA . ASP A 1 87 ? 2.129 -18.546 12.726 1.00 86.19 87 ASP A CA 1
ATOM 727 C C . ASP A 1 87 ? 2.160 -17.421 11.683 1.00 86.19 87 ASP A C 1
ATOM 729 O O . ASP A 1 87 ? 1.378 -16.467 11.720 1.00 86.19 87 ASP A O 1
ATOM 733 N N . TYR A 1 88 ? 3.079 -17.552 10.723 1.00 91.25 88 TYR A N 1
ATOM 734 C CA . TYR A 1 88 ? 3.137 -16.689 9.544 1.00 91.25 88 TYR A CA 1
ATOM 735 C C . TYR A 1 88 ? 2.094 -17.131 8.516 1.00 91.25 88 TYR A C 1
ATOM 737 O O . TYR A 1 88 ? 2.011 -18.304 8.156 1.00 91.25 88 TYR A O 1
ATOM 745 N N . SER A 1 89 ? 1.368 -16.163 7.965 1.00 94.81 89 SER A N 1
ATOM 746 C CA . SER A 1 89 ? 0.678 -16.328 6.687 1.00 94.81 89 SER A CA 1
ATOM 747 C C . SER A 1 89 ? 1.697 -16.324 5.548 1.00 94.81 89 SER A C 1
ATOM 749 O O . SER A 1 89 ? 2.732 -15.657 5.637 1.00 94.81 89 SER A O 1
ATOM 751 N N . THR A 1 90 ? 1.411 -17.057 4.471 1.00 96.62 90 THR A N 1
ATOM 752 C CA . THR A 1 90 ? 2.290 -17.128 3.297 1.00 96.62 90 THR A CA 1
ATOM 753 C C . THR A 1 90 ? 1.528 -16.811 2.020 1.00 96.62 90 THR A C 1
ATOM 755 O O . THR A 1 90 ? 0.374 -17.202 1.865 1.00 96.62 90 THR A O 1
ATOM 758 N N . GLU A 1 91 ? 2.174 -16.100 1.100 1.00 97.62 91 GLU A N 1
ATOM 759 C CA . GLU A 1 91 ? 1.603 -15.743 -0.197 1.00 97.62 91 GLU A CA 1
ATOM 760 C C . GLU A 1 91 ? 2.680 -15.816 -1.282 1.00 97.62 91 GLU A C 1
ATOM 762 O O . GLU A 1 91 ? 3.763 -15.253 -1.131 1.00 97.62 91 GLU A O 1
ATOM 767 N N . VAL A 1 92 ? 2.401 -16.508 -2.389 1.00 97.44 92 VAL A N 1
ATOM 768 C CA . VAL A 1 92 ? 3.263 -16.456 -3.579 1.00 97.44 92 VAL A CA 1
ATOM 769 C C . VAL A 1 92 ? 2.968 -15.157 -4.315 1.00 97.44 92 VAL A C 1
ATOM 771 O O . VAL A 1 92 ? 1.827 -14.918 -4.703 1.00 97.44 92 VAL A O 1
ATOM 774 N N . LEU A 1 93 ? 3.988 -14.331 -4.521 1.00 97.38 93 LEU A N 1
ATOM 775 C CA . LEU A 1 93 ? 3.830 -13.055 -5.203 1.00 97.38 93 LEU A CA 1
ATOM 776 C C . LEU A 1 93 ? 4.043 -13.208 -6.706 1.00 97.38 93 LEU A C 1
ATOM 778 O O . LEU A 1 93 ? 4.941 -13.916 -7.162 1.00 97.38 93 LEU A O 1
ATOM 782 N N . THR A 1 94 ? 3.232 -12.481 -7.468 1.00 94.94 94 THR A N 1
ATOM 783 C CA . THR A 1 94 ? 3.467 -12.247 -8.896 1.00 94.94 94 THR A CA 1
ATOM 784 C C . THR A 1 94 ? 4.233 -10.931 -9.044 1.00 94.94 94 THR A C 1
ATOM 786 O O . THR A 1 94 ? 3.939 -9.989 -8.298 1.00 94.94 94 THR A O 1
ATOM 789 N N . PRO A 1 95 ? 5.218 -10.832 -9.955 1.00 94.75 95 PRO A N 1
ATOM 790 C CA . PRO A 1 95 ? 5.910 -9.573 -10.173 1.00 94.75 95 PRO A CA 1
ATOM 791 C C . PRO A 1 95 ? 4.933 -8.496 -10.639 1.00 94.75 95 PRO A C 1
ATOM 793 O O . PRO A 1 95 ? 4.109 -8.725 -11.521 1.00 94.75 95 PRO A O 1
ATOM 796 N N . MET A 1 96 ? 5.053 -7.308 -10.059 1.00 94.06 96 MET A N 1
ATOM 797 C CA . MET A 1 96 ? 4.274 -6.143 -10.466 1.00 94.06 96 MET A CA 1
ATOM 798 C C . MET A 1 96 ? 4.866 -5.483 -11.709 1.00 94.06 96 MET A C 1
ATOM 800 O O . MET A 1 96 ? 4.143 -5.004 -12.578 1.00 94.06 96 MET A O 1
ATOM 804 N N . TYR A 1 97 ? 6.197 -5.454 -11.790 1.00 94.31 97 TYR A N 1
ATOM 805 C CA . TYR A 1 97 ? 6.927 -4.957 -12.948 1.00 94.31 97 TYR A CA 1
ATOM 806 C C . TYR A 1 97 ? 8.281 -5.661 -13.041 1.00 94.31 97 TYR A C 1
ATOM 808 O O . TYR A 1 97 ? 9.102 -5.535 -12.133 1.00 94.31 97 TYR A O 1
ATOM 816 N N . GLU A 1 98 ? 8.532 -6.374 -14.140 1.00 93.31 98 GLU A N 1
ATOM 817 C CA . GLU A 1 98 ? 9.752 -7.173 -14.341 1.00 93.31 98 GLU A CA 1
ATOM 818 C C . GLU A 1 98 ? 10.010 -8.137 -13.166 1.00 93.31 98 GLU A C 1
ATOM 820 O O . GLU A 1 98 ? 9.275 -9.098 -12.985 1.00 93.31 98 GLU A O 1
ATOM 825 N N . ASN A 1 99 ? 11.042 -7.887 -12.360 1.00 95.12 99 ASN A N 1
ATOM 826 C CA . ASN A 1 99 ? 11.445 -8.663 -11.186 1.00 95.12 99 ASN A CA 1
ATOM 827 C C . ASN A 1 99 ? 11.184 -7.922 -9.858 1.00 95.12 99 ASN A C 1
ATOM 829 O O . ASN A 1 99 ? 11.791 -8.244 -8.834 1.00 95.12 99 ASN A O 1
ATOM 833 N N . LEU A 1 100 ? 10.318 -6.905 -9.880 1.00 96.12 100 LEU A N 1
ATOM 834 C CA . LEU A 1 100 ? 9.881 -6.159 -8.702 1.00 96.12 100 LEU A CA 1
ATOM 835 C C . LEU A 1 100 ? 8.532 -6.687 -8.226 1.00 96.12 100 LEU A C 1
ATOM 837 O O . LEU A 1 100 ? 7.541 -6.664 -8.958 1.00 96.12 100 LEU A O 1
ATOM 841 N N . TYR A 1 101 ? 8.500 -7.130 -6.978 1.00 97.31 101 TYR A N 1
ATOM 842 C CA . TYR A 1 101 ? 7.327 -7.670 -6.310 1.00 97.31 101 TYR A CA 1
ATOM 843 C C . TYR A 1 101 ? 6.850 -6.652 -5.290 1.00 97.31 101 TYR A C 1
ATOM 845 O O . TYR A 1 101 ? 7.650 -6.173 -4.491 1.00 97.31 101 TYR A O 1
ATOM 853 N N . VAL A 1 102 ? 5.559 -6.328 -5.304 1.00 97.44 102 VAL A N 1
ATOM 854 C CA . VAL A 1 102 ? 4.966 -5.387 -4.351 1.00 97.44 102 VAL A CA 1
ATOM 855 C C . VAL A 1 102 ? 3.684 -5.987 -3.802 1.00 97.44 102 VAL A C 1
ATOM 857 O O . VAL A 1 102 ? 2.811 -6.404 -4.565 1.00 97.44 102 VAL A O 1
ATOM 860 N N . LYS A 1 103 ? 3.547 -6.005 -2.475 1.00 97.12 103 LYS A N 1
ATOM 861 C CA . LYS A 1 103 ? 2.301 -6.380 -1.803 1.00 97.12 103 LYS A CA 1
ATOM 862 C C . LYS A 1 103 ? 1.719 -5.175 -1.076 1.00 97.12 103 LYS A C 1
ATOM 864 O O . LYS A 1 103 ? 2.428 -4.430 -0.405 1.00 97.12 103 LYS A O 1
ATOM 869 N N . LYS A 1 104 ? 0.405 -5.011 -1.222 1.00 96.00 104 LYS A N 1
ATOM 870 C CA . LYS A 1 104 ? -0.392 -3.954 -0.599 1.00 96.00 104 LYS A CA 1
ATOM 871 C C . LYS A 1 104 ? -1.131 -4.487 0.626 1.00 96.00 104 LYS A C 1
ATOM 873 O O . LYS A 1 104 ? -1.808 -5.509 0.528 1.00 96.00 104 LYS A O 1
ATOM 878 N N . PHE A 1 105 ? -1.038 -3.759 1.733 1.00 96.12 105 PHE A N 1
ATOM 879 C CA . PHE A 1 105 ? -1.723 -4.012 2.998 1.00 96.12 105 PHE A CA 1
ATOM 880 C C . PHE A 1 105 ? -2.536 -2.787 3.430 1.00 96.12 105 PHE A C 1
ATOM 882 O O . PHE A 1 105 ? -2.205 -1.656 3.079 1.00 96.12 105 PHE A O 1
ATOM 889 N N . VAL A 1 106 ? -3.583 -3.022 4.218 1.00 93.62 106 VAL A N 1
ATOM 890 C CA . VAL A 1 106 ? -4.229 -2.004 5.058 1.00 93.62 106 VAL A CA 1
ATOM 891 C C . VAL A 1 106 ? -3.838 -2.342 6.492 1.00 93.62 106 VAL A C 1
ATOM 893 O O . VAL A 1 106 ? -4.084 -3.468 6.920 1.00 93.62 106 VAL A O 1
ATOM 896 N N . LEU A 1 107 ? -3.204 -1.403 7.197 1.00 94.31 107 LEU A N 1
ATOM 897 C CA . LEU A 1 107 ? -2.815 -1.553 8.601 1.00 94.31 107 LEU A CA 1
ATOM 898 C C . LEU A 1 107 ? -3.560 -0.521 9.448 1.00 94.31 107 LEU A C 1
ATOM 900 O O . LEU A 1 107 ? -3.546 0.670 9.125 1.00 94.31 107 LEU A O 1
ATOM 904 N N . PHE A 1 108 ? -4.194 -0.974 10.527 1.00 93.88 108 PHE A N 1
ATOM 905 C CA . PHE A 1 108 ? -4.860 -0.087 11.483 1.00 93.88 108 PHE A CA 1
ATOM 906 C C . PHE A 1 108 ? -3.903 0.439 12.570 1.00 93.88 108 PHE A C 1
ATOM 908 O O . PHE A 1 108 ? -2.817 -0.101 12.770 1.00 93.88 108 PHE A O 1
ATOM 915 N N . ALA A 1 109 ? -4.328 1.474 13.307 1.00 90.50 109 ALA A N 1
ATOM 916 C CA . ALA A 1 109 ? -3.535 2.198 14.318 1.00 90.50 109 ALA A CA 1
ATOM 917 C C . ALA A 1 109 ? -2.840 1.316 15.375 1.00 90.50 109 ALA A C 1
ATOM 919 O O . ALA A 1 109 ? -1.834 1.702 15.962 1.00 90.50 109 ALA A O 1
ATOM 920 N N . ASN A 1 110 ? -3.394 0.137 15.658 1.00 88.56 1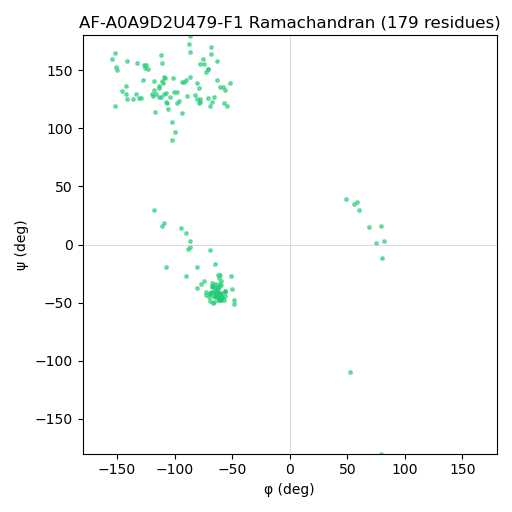10 ASN A N 1
ATOM 921 C CA . ASN A 1 110 ? -2.896 -0.804 16.661 1.00 88.56 110 ASN A CA 1
ATOM 922 C C . ASN A 1 110 ? -2.313 -2.086 16.045 1.00 88.56 110 ASN A C 1
ATOM 924 O O . ASN A 1 110 ? -2.159 -3.092 16.751 1.00 88.56 110 ASN A O 1
ATOM 928 N N . GLU A 1 111 ? -2.031 -2.065 14.742 1.00 92.94 111 GLU A N 1
ATOM 929 C CA . GLU A 1 111 ? -1.523 -3.203 13.994 1.00 92.94 111 GLU A CA 1
ATOM 930 C C . GLU A 1 111 ? -0.062 -3.021 13.586 1.00 92.94 111 GLU A C 1
ATOM 932 O O . GLU A 1 111 ? 0.413 -1.934 13.257 1.00 92.94 111 GLU A O 1
ATOM 937 N N . LYS A 1 112 ? 0.660 -4.138 13.597 1.00 93.50 112 LYS A N 1
ATOM 938 C CA . LYS A 1 112 ? 2.056 -4.227 13.184 1.00 93.50 112 LYS A CA 1
ATOM 939 C C . LYS A 1 112 ? 2.217 -5.398 12.227 1.00 93.50 112 LYS A C 1
ATOM 941 O O . LYS A 1 112 ? 1.858 -6.525 12.560 1.00 93.50 112 LYS A O 1
ATOM 946 N N . LEU A 1 113 ? 2.786 -5.137 11.058 1.00 95.25 113 LEU A N 1
ATOM 947 C CA . LEU A 1 113 ? 3.124 -6.149 10.067 1.00 95.25 113 LEU A CA 1
ATOM 948 C C . LEU A 1 113 ? 4.575 -6.579 10.271 1.00 95.25 113 LEU A C 1
ATOM 950 O O . LEU A 1 113 ? 5.477 -5.786 10.030 1.00 95.25 113 LEU A O 1
ATOM 954 N N . LYS A 1 114 ? 4.812 -7.825 10.679 1.00 95.75 114 LYS A N 1
ATOM 955 C CA . LYS A 1 114 ? 6.144 -8.447 10.617 1.00 95.75 114 LYS A CA 1
ATOM 956 C C . LYS A 1 114 ? 6.215 -9.309 9.368 1.00 95.75 114 LYS A C 1
ATOM 958 O O . LYS A 1 114 ? 5.304 -10.103 9.147 1.00 95.75 114 LYS A O 1
ATOM 963 N N . TYR A 1 115 ? 7.259 -9.181 8.558 1.00 97.31 115 TYR A N 1
ATOM 964 C CA . TYR A 1 115 ? 7.354 -9.945 7.315 1.00 97.31 115 TYR A CA 1
ATOM 965 C C . TYR A 1 115 ? 8.790 -10.224 6.885 1.00 97.31 115 TYR A C 1
ATOM 967 O O . TYR A 1 115 ? 9.735 -9.630 7.394 1.00 97.31 115 TYR A O 1
ATOM 975 N N . TYR A 1 116 ? 8.943 -11.158 5.954 1.00 98.12 116 TYR A N 1
ATOM 976 C CA . TYR A 1 116 ? 10.161 -11.373 5.180 1.00 98.12 116 TYR A CA 1
ATOM 977 C C . TYR A 1 116 ? 9.809 -12.032 3.842 1.00 98.12 116 TYR A C 1
ATOM 979 O O . TYR A 1 116 ? 8.759 -12.665 3.696 1.00 98.12 116 TYR A O 1
ATOM 987 N N . PHE A 1 117 ? 10.707 -11.926 2.871 1.00 98.38 117 PHE A N 1
ATOM 988 C CA . PHE A 1 117 ? 10.579 -12.584 1.577 1.00 98.38 117 PHE A CA 1
ATOM 989 C C . PHE A 1 117 ? 11.456 -13.832 1.521 1.00 98.38 117 PHE A C 1
ATOM 991 O O . PHE A 1 117 ? 12.568 -13.864 2.051 1.00 98.38 117 PHE A O 1
ATOM 998 N N . LYS A 1 118 ? 10.956 -14.867 0.850 1.00 98.19 118 LYS A N 1
ATOM 999 C CA . LYS A 1 118 ? 11.717 -16.045 0.448 1.00 98.19 118 LYS A CA 1
ATOM 1000 C C . LYS A 1 118 ? 11.730 -16.116 -1.071 1.00 98.19 118 LYS A C 1
ATOM 1002 O O . LYS A 1 118 ? 10.691 -16.321 -1.693 1.00 98.19 118 LYS A O 1
ATOM 1007 N N . GLU A 1 119 ? 12.905 -15.956 -1.651 1.00 98.00 119 GLU A N 1
ATOM 1008 C CA . GLU A 1 119 ? 13.162 -16.148 -3.070 1.00 98.00 119 GLU A CA 1
ATOM 1009 C C . GLU A 1 119 ? 13.616 -17.588 -3.325 1.00 98.00 119 GLU A C 1
ATOM 1011 O O . GLU A 1 119 ? 14.379 -18.157 -2.546 1.00 98.00 119 GLU A O 1
ATOM 1016 N N . THR A 1 120 ? 13.153 -18.196 -4.413 1.00 97.06 120 THR A N 1
ATOM 1017 C CA . THR A 1 120 ? 13.627 -19.496 -4.891 1.00 97.06 120 THR A CA 1
ATOM 1018 C C . THR A 1 120 ? 13.984 -19.412 -6.369 1.00 97.06 120 THR A C 1
ATOM 1020 O O . THR A 1 120 ? 13.154 -18.999 -7.179 1.00 97.06 120 THR A O 1
ATOM 1023 N N . ILE A 1 121 ? 15.206 -19.813 -6.714 1.00 95.19 121 ILE A N 1
ATOM 1024 C CA . ILE A 1 121 ? 15.730 -19.835 -8.083 1.00 95.19 121 ILE A CA 1
ATOM 1025 C C . ILE A 1 121 ? 16.665 -21.035 -8.246 1.00 95.19 121 ILE A C 1
ATOM 1027 O O . ILE A 1 121 ? 17.487 -21.296 -7.370 1.00 95.19 121 ILE A O 1
ATOM 1031 N N . ASP A 1 122 ? 16.490 -21.806 -9.320 1.00 92.44 122 ASP A N 1
ATOM 1032 C CA . ASP A 1 122 ? 17.306 -22.988 -9.650 1.00 92.44 122 ASP A CA 1
ATOM 1033 C C . ASP A 1 122 ? 17.503 -23.974 -8.480 1.00 92.44 122 ASP A C 1
ATOM 1035 O O . ASP A 1 122 ? 18.584 -24.509 -8.251 1.00 92.44 122 ASP A O 1
ATOM 1039 N N . GLY A 1 123 ? 16.448 -24.184 -7.685 1.00 90.25 123 GLY A N 1
ATOM 1040 C CA . GLY A 1 123 ? 16.465 -25.059 -6.504 1.00 90.25 123 GLY A CA 1
ATOM 1041 C C . GLY A 1 123 ? 17.073 -24.438 -5.238 1.00 90.25 123 GLY A C 1
ATOM 1042 O O . GLY A 1 123 ? 16.870 -24.971 -4.148 1.00 90.25 123 GLY A O 1
ATOM 1043 N N . ASN A 1 124 ? 17.735 -23.284 -5.340 1.00 94.06 124 ASN A N 1
ATOM 1044 C CA . ASN A 1 124 ? 18.280 -22.546 -4.202 1.00 94.06 124 ASN A CA 1
ATOM 1045 C C . ASN A 1 124 ? 17.232 -21.615 -3.591 1.00 94.06 124 ASN A C 1
ATOM 1047 O O . ASN A 1 124 ? 16.415 -21.031 -4.301 1.00 94.06 124 ASN A O 1
ATOM 1051 N N . SER A 1 125 ? 17.254 -21.461 -2.264 1.00 94.75 125 SER A N 1
ATOM 1052 C CA . SER A 1 125 ? 16.359 -20.559 -1.532 1.00 94.75 125 SER A CA 1
ATOM 1053 C C . SER A 1 125 ? 17.137 -19.498 -0.765 1.00 94.75 125 SER A C 1
ATOM 1055 O O . SER A 1 125 ? 18.008 -19.828 0.037 1.00 94.75 125 SER A O 1
ATOM 1057 N N . TYR A 1 126 ? 16.745 -18.240 -0.940 1.00 95.19 126 TYR A N 1
ATOM 1058 C CA . TYR A 1 126 ? 17.288 -17.086 -0.230 1.00 95.19 126 TYR A CA 1
ATOM 1059 C C . TYR A 1 126 ? 16.178 -16.432 0.582 1.00 95.19 126 TYR A C 1
ATOM 1061 O O . TYR A 1 126 ? 15.033 -16.350 0.138 1.00 95.19 126 TYR A O 1
ATOM 1069 N N . ARG A 1 127 ? 16.499 -15.975 1.789 1.00 96.81 127 ARG A N 1
ATOM 1070 C CA . ARG A 1 127 ? 15.551 -15.284 2.662 1.00 96.81 127 ARG A CA 1
ATOM 1071 C C . ARG A 1 127 ? 16.055 -13.872 2.913 1.00 96.81 127 ARG A C 1
ATOM 1073 O O . ARG A 1 127 ? 17.227 -13.718 3.244 1.00 96.81 127 ARG A O 1
ATOM 1080 N N . SER A 1 128 ? 15.183 -12.876 2.784 1.00 97.19 128 SER A N 1
ATOM 1081 C CA . SER A 1 128 ? 15.489 -11.522 3.248 1.00 97.19 128 SER A CA 1
ATOM 1082 C C . SER A 1 128 ? 15.573 -11.476 4.775 1.00 97.19 128 SER A C 1
ATOM 1084 O O . SER A 1 128 ? 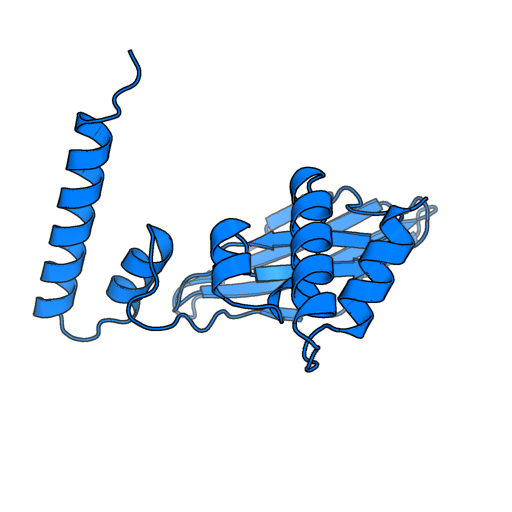15.158 -12.409 5.478 1.00 97.19 128 SER A O 1
ATOM 1086 N N . ASP A 1 129 ? 16.051 -10.353 5.297 1.00 97.56 129 ASP A N 1
ATOM 1087 C CA . ASP A 1 129 ? 15.882 -10.045 6.709 1.00 97.56 129 ASP A CA 1
ATOM 1088 C C . ASP A 1 129 ? 14.399 -9.892 7.065 1.00 97.56 129 ASP A C 1
ATOM 1090 O O . ASP A 1 129 ? 13.537 -9.672 6.204 1.00 97.56 129 ASP A O 1
ATOM 1094 N N . LYS A 1 130 ? 14.103 -10.073 8.355 1.00 96.75 130 LYS A N 1
ATOM 1095 C CA . LYS A 1 130 ? 12.772 -9.808 8.898 1.00 96.75 130 LYS A CA 1
ATOM 1096 C C . LYS A 1 130 ? 12.605 -8.310 9.082 1.00 96.75 130 LYS A C 1
ATOM 1098 O O . LYS A 1 130 ? 13.366 -7.686 9.814 1.00 96.75 130 LYS A O 1
ATOM 1103 N N . GLU A 1 131 ? 11.555 -7.776 8.490 1.00 96.94 131 GLU A N 1
ATOM 1104 C CA . GLU A 1 131 ? 11.189 -6.374 8.572 1.00 96.94 131 GLU A CA 1
ATOM 1105 C 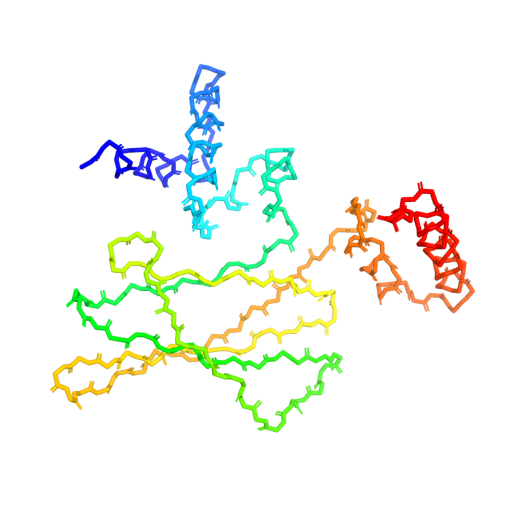C . GLU A 1 131 ? 9.900 -6.194 9.372 1.00 96.94 131 GLU A C 1
ATOM 1107 O O . GLU A 1 131 ? 9.151 -7.138 9.653 1.00 96.94 131 GLU A O 1
ATOM 1112 N N . THR A 1 132 ? 9.659 -4.959 9.800 1.00 95.06 132 THR A N 1
ATOM 1113 C CA . THR A 1 132 ? 8.450 -4.578 10.524 1.00 95.06 132 THR A CA 1
ATOM 1114 C C . THR A 1 132 ? 7.917 -3.265 9.977 1.00 95.06 132 THR A C 1
ATOM 1116 O O . THR A 1 132 ? 8.623 -2.261 10.000 1.00 95.06 132 THR A O 1
ATOM 1119 N N . CYS A 1 133 ? 6.654 -3.259 9.559 1.00 93.12 133 CYS A N 1
ATOM 1120 C CA . CYS A 1 133 ? 5.922 -2.051 9.202 1.00 93.12 133 CYS A CA 1
ATOM 1121 C C . CYS A 1 133 ? 4.824 -1.768 10.225 1.00 93.12 133 CYS A C 1
ATOM 1123 O O . CYS A 1 133 ? 4.115 -2.667 10.682 1.00 93.12 133 CYS A O 1
ATOM 1125 N N . VAL A 1 134 ? 4.659 -0.492 10.541 1.00 92.75 134 VAL A N 1
ATOM 1126 C CA . VAL A 1 134 ? 3.503 0.059 11.249 1.00 92.75 134 VAL A CA 1
ATOM 1127 C C . VAL A 1 134 ? 2.959 1.210 10.413 1.00 92.75 134 VAL A C 1
ATOM 1129 O O . VAL A 1 134 ? 3.697 1.802 9.624 1.00 92.75 134 VAL A O 1
ATOM 1132 N N . ARG A 1 135 ? 1.672 1.511 10.564 1.00 90.38 135 ARG A N 1
ATOM 1133 C CA . ARG A 1 135 ? 1.070 2.720 10.006 1.00 90.38 135 ARG A CA 1
ATOM 1134 C C . ARG A 1 135 ? 0.655 3.618 11.159 1.00 90.38 135 ARG A C 1
ATOM 1136 O O . ARG A 1 135 ? 0.028 3.140 12.098 1.00 90.38 135 ARG A O 1
ATOM 1143 N N . GLU A 1 136 ? 0.972 4.900 11.052 1.00 89.00 136 GLU A N 1
ATOM 1144 C CA . GLU A 1 136 ? 0.533 5.937 11.985 1.00 89.00 136 GLU A CA 1
ATOM 1145 C C . GLU A 1 136 ? -0.625 6.713 11.333 1.00 89.00 136 GLU A C 1
ATOM 1147 O O . GLU A 1 136 ? -0.376 7.629 10.553 1.00 89.00 136 GLU A O 1
ATOM 1152 N N . PRO A 1 137 ? -1.891 6.293 11.535 1.00 89.81 137 PRO A N 1
ATOM 1153 C CA . PRO A 1 137 ? -3.044 7.016 11.006 1.00 89.81 137 PRO A CA 1
ATOM 1154 C C . PRO A 1 137 ? -3.168 8.415 11.600 1.00 89.81 137 PRO A C 1
ATOM 1156 O O . PRO A 1 137 ? -3.007 8.605 12.805 1.00 89.81 137 PRO A O 1
ATOM 1159 N N . GLU A 1 138 ? -3.560 9.369 10.760 1.00 88.94 138 GLU A N 1
ATOM 1160 C CA . GLU A 1 138 ? -3.955 10.701 11.214 1.00 88.94 138 GLU A CA 1
ATOM 1161 C C . GLU A 1 138 ? -5.407 10.680 11.742 1.00 88.94 138 GLU A C 1
ATOM 1163 O O . GLU A 1 138 ? -6.278 10.055 11.124 1.00 88.94 138 GLU A O 1
ATOM 1168 N N . PRO A 1 139 ? -5.717 11.373 12.855 1.00 89.38 139 PRO A N 1
ATOM 1169 C CA . PRO A 1 139 ? -7.096 11.546 13.301 1.00 89.38 139 PRO A CA 1
ATOM 1170 C C . PRO A 1 139 ? -7.958 12.232 12.236 1.00 89.38 139 PRO A C 1
ATOM 1172 O O . PRO A 1 139 ? -7.561 13.243 11.656 1.00 89.38 139 PRO A O 1
ATOM 1175 N N . GLY A 1 140 ? -9.164 11.713 12.009 1.00 89.06 140 GLY A N 1
ATOM 1176 C CA . GLY A 1 140 ? -10.113 12.278 11.051 1.00 89.06 140 GLY A CA 1
ATOM 1177 C C . GLY A 1 140 ? -9.836 11.920 9.590 1.00 89.06 140 GLY A C 1
ATOM 1178 O O . GLY A 1 140 ? -10.395 12.557 8.694 1.00 89.06 140 GLY A O 1
ATOM 1179 N N . GLU A 1 141 ? -9.005 10.907 9.324 1.00 90.12 141 GLU A N 1
ATOM 1180 C CA . GLU A 1 141 ? -8.869 10.328 7.987 1.00 90.12 141 GLU A CA 1
ATOM 1181 C C . GLU A 1 141 ? -10.235 9.948 7.392 1.00 90.12 141 GLU A C 1
ATOM 1183 O O . GLU A 1 141 ? -11.124 9.412 8.060 1.00 90.12 141 GLU A O 1
ATOM 1188 N N . LEU A 1 142 ? -10.403 10.230 6.100 1.00 86.12 142 LEU A N 1
ATOM 1189 C CA . LEU A 1 142 ? -11.645 9.955 5.387 1.00 86.12 142 LEU A CA 1
ATOM 1190 C C . LEU A 1 142 ? -11.811 8.459 5.081 1.00 86.12 142 LEU A C 1
ATOM 1192 O O . LEU A 1 142 ? -10.853 7.688 5.011 1.00 86.12 142 LEU A O 1
ATOM 1196 N N . GLY A 1 143 ? -13.059 8.069 4.825 1.00 87.81 143 GLY A N 1
ATOM 1197 C CA . GLY A 1 143 ? -13.416 6.723 4.394 1.00 87.81 143 GLY A CA 1
ATOM 1198 C C . GLY A 1 143 ? -13.464 5.692 5.521 1.00 87.81 143 GLY A C 1
ATOM 1199 O O . GLY A 1 143 ? -13.225 5.972 6.697 1.00 87.81 143 GLY A O 1
ATOM 1200 N N . ARG A 1 144 ? -13.788 4.454 5.132 1.00 90.62 144 ARG A N 1
ATOM 1201 C CA . ARG A 1 144 ? -14.088 3.356 6.060 1.00 90.62 144 ARG A CA 1
ATOM 1202 C C . ARG A 1 144 ? -12.959 3.090 7.056 1.00 90.62 144 ARG A C 1
ATOM 1204 O O . ARG A 1 144 ? -13.220 2.897 8.240 1.00 90.62 144 ARG A O 1
ATOM 1211 N N . TYR A 1 145 ? -11.714 3.062 6.583 1.00 92.81 145 TYR A N 1
ATOM 1212 C CA . TYR A 1 145 ? -10.567 2.722 7.424 1.00 92.81 145 TYR A CA 1
ATOM 1213 C C . TYR A 1 145 ? -10.141 3.871 8.340 1.00 92.81 145 TYR A C 1
ATOM 1215 O O . TYR A 1 145 ? -9.764 3.606 9.478 1.00 92.81 145 TYR A O 1
ATOM 1223 N N . GLY A 1 146 ? -10.278 5.125 7.897 1.00 93.06 146 GLY A N 1
ATOM 1224 C CA . GLY A 1 146 ? -10.045 6.296 8.743 1.00 93.06 146 GLY A CA 1
ATOM 1225 C C . GLY A 1 146 ? -10.996 6.334 9.940 1.00 93.06 146 GLY A C 1
ATOM 1226 O O . GLY A 1 146 ? -10.551 6.434 11.080 1.00 93.06 146 GLY A O 1
ATOM 1227 N N . ARG A 1 147 ? -12.293 6.080 9.714 1.00 94.50 147 ARG A N 1
ATOM 1228 C CA . ARG A 1 147 ? -13.291 5.957 10.795 1.00 94.50 147 ARG A CA 1
ATOM 1229 C C . ARG A 1 147 ? -12.973 4.837 11.786 1.00 94.50 147 ARG A C 1
ATOM 1231 O O . ARG A 1 147 ? -13.115 5.020 12.993 1.00 94.50 147 ARG A O 1
ATOM 1238 N N . LEU A 1 148 ? -12.529 3.679 11.293 1.00 94.75 148 LEU A N 1
ATOM 1239 C CA . LEU A 1 148 ? -12.104 2.574 12.157 1.00 94.75 148 LEU A CA 1
ATOM 1240 C C . LEU A 1 148 ? -10.859 2.945 12.972 1.00 94.75 148 LEU A C 1
ATOM 1242 O O . LEU A 1 148 ? -10.809 2.656 14.166 1.00 94.75 148 LEU A O 1
ATOM 1246 N N . ASN A 1 149 ? -9.890 3.633 12.364 1.00 95.50 149 ASN A N 1
ATOM 1247 C CA . ASN A 1 149 ? -8.726 4.151 13.077 1.00 95.50 149 ASN A CA 1
ATOM 1248 C C . ASN A 1 149 ? -9.132 5.162 14.158 1.00 95.50 149 ASN A C 1
ATOM 1250 O O . ASN A 1 149 ? -8.666 5.040 15.286 1.00 95.50 149 ASN A O 1
ATOM 1254 N N . ASP A 1 150 ? -10.059 6.082 13.880 1.00 95.31 150 ASP A N 1
ATOM 1255 C CA . ASP A 1 150 ? -10.562 7.047 14.870 1.00 95.31 150 ASP A CA 1
ATOM 1256 C C . ASP A 1 150 ? -11.219 6.376 16.084 1.00 95.31 150 ASP A C 1
ATOM 1258 O O . ASP A 1 150 ? -11.128 6.896 17.199 1.00 95.31 150 ASP A O 1
ATOM 1262 N N . ILE A 1 151 ? -11.893 5.237 15.880 1.00 95.56 151 ILE A N 1
ATOM 1263 C CA . ILE A 1 151 ? -12.461 4.412 16.957 1.00 95.56 151 ILE A CA 1
ATOM 1264 C C . ILE A 1 151 ? -11.343 3.738 17.761 1.00 95.56 151 ILE A C 1
ATOM 1266 O O . ILE A 1 151 ? -11.394 3.723 18.992 1.00 95.56 151 ILE A O 1
ATOM 1270 N N . LEU A 1 152 ? -10.344 3.172 17.080 1.00 93.56 152 LEU A N 1
ATOM 1271 C CA . LEU A 1 152 ? -9.229 2.462 17.712 1.00 93.56 152 LEU A CA 1
ATOM 1272 C C . LEU A 1 152 ? -8.316 3.395 18.517 1.00 93.56 152 LEU A C 1
ATOM 1274 O O . LEU A 1 152 ? -7.820 2.994 19.568 1.00 93.56 152 LEU A O 1
ATOM 1278 N N . MET A 1 153 ? -8.114 4.623 18.039 1.00 93.56 153 MET A N 1
ATOM 1279 C CA . MET A 1 153 ? -7.288 5.645 18.688 1.00 93.56 153 MET A CA 1
ATOM 1280 C C . MET A 1 153 ? -8.012 6.378 19.827 1.00 93.56 153 MET A C 1
ATOM 1282 O O . MET A 1 153 ? -7.361 6.981 20.676 1.00 93.56 153 MET A O 1
ATOM 1286 N N . GLU A 1 154 ? -9.347 6.339 19.871 1.00 95.38 154 GLU A N 1
ATOM 1287 C CA . GLU A 1 154 ? -10.131 7.017 20.906 1.00 95.38 154 GLU A CA 1
ATOM 1288 C C . GLU A 1 154 ? -9.915 6.371 22.273 1.00 95.38 154 GLU A C 1
ATOM 1290 O O . GLU A 1 154 ? -10.201 5.188 22.431 1.00 95.38 154 GLU A O 1
ATOM 1295 N N . THR A 1 155 ? -9.470 7.120 23.280 1.00 93.31 155 THR A N 1
ATOM 1296 C CA . THR A 1 155 ? -9.197 6.594 24.629 1.00 93.31 155 THR A CA 1
ATOM 1297 C C . THR A 1 155 ? -10.413 6.675 25.554 1.00 93.31 155 THR A C 1
ATOM 1299 O O . THR A 1 155 ? -10.561 5.833 26.444 1.00 93.31 155 THR A O 1
ATOM 1302 N N . GLY A 1 156 ? -11.322 7.628 25.329 1.00 96.06 156 GLY A N 1
ATOM 1303 C CA . GLY A 1 156 ? -12.525 7.817 26.133 1.00 96.06 156 GLY A CA 1
ATOM 1304 C C . GLY A 1 156 ? -13.626 6.817 25.779 1.00 96.06 156 GLY A C 1
ATOM 1305 O O . GLY A 1 156 ? -14.116 6.791 24.656 1.00 96.06 156 GLY A O 1
ATOM 1306 N N . SER A 1 157 ? -14.091 6.025 26.751 1.00 95.06 157 SER A N 1
ATOM 1307 C CA . SER A 1 157 ? -15.141 5.009 26.530 1.00 95.06 157 SER A CA 1
ATOM 1308 C C . SER A 1 157 ? -16.438 5.594 25.944 1.00 95.06 157 SER A C 1
ATOM 1310 O O . SER A 1 157 ? -17.026 5.023 25.023 1.00 95.06 157 SER A O 1
ATOM 1312 N N . THR A 1 158 ? -16.860 6.765 26.433 1.00 96.38 158 THR A N 1
ATOM 1313 C CA . THR A 1 158 ? -18.067 7.458 25.955 1.00 96.38 158 THR A CA 1
ATOM 1314 C C . THR A 1 158 ? -17.917 7.931 24.510 1.00 96.38 158 THR A C 1
ATOM 1316 O O . THR A 1 158 ? -18.773 7.628 23.680 1.00 96.38 158 THR A O 1
ATOM 1319 N N . GLU A 1 159 ? -16.822 8.621 24.186 1.00 96.69 159 GLU A N 1
ATOM 1320 C CA . GLU A 1 159 ? -16.568 9.115 22.827 1.00 96.69 159 GLU A CA 1
ATOM 1321 C C . GLU A 1 159 ? -16.328 7.965 21.844 1.00 96.69 159 GLU A C 1
ATOM 1323 O O . GLU A 1 159 ? -16.845 7.986 20.727 1.00 96.69 159 GLU A O 1
ATOM 1328 N N . ARG A 1 160 ? -15.657 6.889 22.280 1.00 96.88 160 ARG A N 1
ATOM 1329 C CA . ARG A 1 160 ? -15.469 5.682 21.466 1.00 96.88 160 ARG A CA 1
ATOM 1330 C C . ARG A 1 160 ? -16.813 5.070 21.097 1.00 96.88 160 ARG A C 1
ATOM 1332 O O . ARG A 1 160 ? -17.034 4.743 19.935 1.00 96.88 160 ARG A O 1
ATOM 1339 N N . ARG A 1 161 ? -17.736 4.965 22.060 1.00 96.94 161 ARG A N 1
ATOM 1340 C CA . ARG A 1 161 ? -19.093 4.457 21.815 1.00 96.94 161 ARG A CA 1
ATOM 1341 C C . ARG A 1 161 ? -19.856 5.336 20.825 1.00 96.94 161 ARG A C 1
ATOM 1343 O O . ARG A 1 161 ? -20.493 4.785 19.933 1.00 96.94 161 ARG A O 1
ATOM 1350 N N . LYS A 1 162 ? -19.757 6.666 20.933 1.00 97.12 162 LYS A N 1
ATOM 1351 C CA . LYS A 1 162 ? -20.366 7.592 19.961 1.00 97.12 162 LYS A CA 1
ATOM 1352 C C . LYS A 1 162 ? -19.808 7.378 18.552 1.00 97.12 162 LYS A C 1
ATOM 1354 O O . LYS A 1 162 ? -20.584 7.232 17.613 1.00 97.12 162 LYS A O 1
ATOM 1359 N N . LYS A 1 163 ? -18.481 7.284 18.404 1.00 96.44 163 LYS A N 1
ATOM 1360 C CA . LYS A 1 163 ? -17.826 7.000 17.114 1.00 96.44 163 LYS A CA 1
ATOM 1361 C C . LYS A 1 163 ? -18.259 5.647 16.534 1.00 96.44 163 LYS A C 1
ATOM 1363 O O . LYS A 1 163 ? -18.572 5.567 15.350 1.00 96.44 163 LYS A O 1
ATOM 1368 N N . MET A 1 164 ? -18.343 4.603 17.364 1.00 97.19 164 MET A N 1
ATOM 1369 C CA . MET A 1 164 ? -18.834 3.278 16.953 1.00 97.19 164 MET A CA 1
ATOM 1370 C C . MET A 1 164 ? -20.291 3.316 16.478 1.00 97.19 164 MET A C 1
ATOM 1372 O O . MET A 1 164 ? -20.613 2.707 15.462 1.00 97.19 164 MET A O 1
ATOM 1376 N N . GLN A 1 165 ? -21.165 4.034 17.190 1.00 96.88 165 GLN A N 1
ATOM 1377 C CA . GLN A 1 165 ? -22.567 4.204 16.799 1.00 96.88 165 GLN A CA 1
ATOM 1378 C C . GLN A 1 165 ? -22.697 4.969 15.480 1.00 96.88 165 GLN A C 1
ATOM 1380 O O . GLN A 1 165 ? -23.451 4.541 14.611 1.00 96.88 165 GLN A O 1
ATOM 1385 N N . GLY A 1 166 ? -21.936 6.055 15.308 1.00 95.50 166 GLY A N 1
ATOM 1386 C CA . GLY A 1 166 ? -21.908 6.815 14.057 1.00 95.50 166 GLY A CA 1
ATOM 1387 C C . GLY A 1 166 ? -21.472 5.957 12.868 1.00 95.50 166 GLY A C 1
ATOM 1388 O O . GLY A 1 166 ? -22.143 5.950 11.842 1.00 95.50 166 GLY A O 1
ATOM 1389 N N . TYR A 1 167 ? -20.408 5.167 13.038 1.00 95.88 167 TYR A N 1
ATOM 1390 C CA . TYR A 1 167 ? -19.940 4.235 12.010 1.00 95.88 167 TYR A CA 1
ATOM 1391 C C . TYR A 1 167 ? -20.983 3.164 11.662 1.00 95.88 167 TYR A C 1
ATOM 1393 O O . TYR A 1 167 ? -21.225 2.902 10.489 1.00 95.88 167 TYR A O 1
ATOM 1401 N N . ALA A 1 168 ? -21.626 2.560 12.667 1.00 95.75 168 ALA A N 1
ATOM 1402 C CA . ALA A 1 168 ? -22.653 1.543 12.443 1.00 95.75 168 ALA A CA 1
ATOM 1403 C C . ALA A 1 168 ? -23.890 2.108 11.724 1.00 95.75 168 ALA A C 1
ATOM 1405 O O . ALA A 1 168 ? -24.467 1.427 10.881 1.00 95.75 168 ALA A O 1
ATOM 1406 N N . LEU A 1 169 ? -24.283 3.349 12.035 1.00 94.75 169 LEU A N 1
ATOM 1407 C CA . LEU A 1 169 ? -25.377 4.037 11.350 1.00 94.75 169 LEU A CA 1
ATOM 1408 C C . LEU A 1 169 ? -25.039 4.288 9.875 1.00 94.75 169 LEU A C 1
ATOM 1410 O O . LEU A 1 169 ? -25.874 4.033 9.012 1.00 94.75 169 LEU A O 1
ATOM 1414 N N . GLU A 1 170 ? -23.825 4.766 9.593 1.00 91.69 170 GLU A N 1
ATOM 1415 C CA . GLU A 1 170 ? -23.339 4.997 8.228 1.00 91.69 170 GLU A CA 1
ATOM 1416 C C . GLU A 1 170 ? -23.296 3.690 7.420 1.00 91.69 170 GLU A C 1
ATOM 1418 O O . GLU A 1 170 ? -23.802 3.650 6.301 1.00 91.69 170 GLU A O 1
ATOM 1423 N N . ASP A 1 171 ? -22.771 2.605 8.002 1.00 92.81 171 ASP A N 1
ATOM 1424 C CA . ASP A 1 171 ? -22.713 1.281 7.363 1.00 92.81 171 ASP A CA 1
ATOM 1425 C C . ASP A 1 171 ? -24.120 0.715 7.096 1.00 92.81 171 ASP A C 1
ATOM 1427 O O . ASP A 1 171 ? -24.408 0.250 5.994 1.00 92.81 171 ASP A O 1
ATOM 1431 N N . ALA A 1 172 ? -25.040 0.831 8.061 1.00 93.00 172 ALA A N 1
ATOM 1432 C CA . ALA A 1 172 ? -26.432 0.417 7.888 1.00 93.00 172 ALA A CA 1
ATOM 1433 C C . ALA A 1 172 ? -27.153 1.232 6.801 1.00 93.00 172 ALA A C 1
ATOM 1435 O O . ALA A 1 172 ? -27.862 0.660 5.972 1.00 93.00 172 ALA A O 1
ATOM 1436 N N . ALA A 1 173 ? -26.950 2.553 6.773 1.00 92.31 173 ALA A N 1
ATOM 1437 C CA . ALA A 1 173 ? -27.508 3.423 5.743 1.00 92.31 173 ALA A CA 1
ATOM 1438 C C . ALA A 1 173 ? -26.949 3.081 4.356 1.00 92.31 173 ALA A C 1
ATOM 1440 O O . ALA A 1 173 ? -27.720 2.962 3.408 1.00 92.31 173 ALA A O 1
ATOM 1441 N N . ALA A 1 174 ? -25.637 2.856 4.239 1.00 90.88 174 ALA A N 1
ATOM 1442 C CA . ALA A 1 174 ? -25.011 2.453 2.985 1.00 90.88 174 ALA A CA 1
ATOM 1443 C C . ALA A 1 174 ? -25.558 1.106 2.487 1.00 90.88 174 ALA A C 1
ATOM 1445 O O . ALA A 1 174 ? -25.941 0.999 1.325 1.00 90.88 174 ALA A O 1
ATOM 1446 N N . ASN A 1 175 ? -25.678 0.105 3.365 1.00 90.06 175 ASN A N 1
ATOM 1447 C CA . ASN A 1 175 ? -26.252 -1.196 3.011 1.00 90.06 175 ASN A CA 1
ATOM 1448 C C . ASN A 1 175 ? -27.719 -1.080 2.568 1.00 90.06 175 ASN A C 1
ATOM 1450 O O . ASN A 1 175 ? -28.130 -1.751 1.627 1.00 90.06 175 ASN A O 1
ATOM 1454 N N . HIS A 1 176 ? -28.507 -0.209 3.203 1.00 91.00 176 HIS A N 1
ATOM 1455 C CA . HIS A 1 176 ? -29.887 0.047 2.788 1.00 91.00 176 HIS A CA 1
ATOM 1456 C C . HIS A 1 176 ? -29.964 0.779 1.439 1.00 91.00 176 HIS A C 1
ATOM 1458 O O . HIS A 1 176 ? -30.789 0.435 0.604 1.00 91.00 176 HIS A O 1
ATOM 1464 N N . MET A 1 177 ? -29.122 1.792 1.213 1.00 91.69 177 MET A N 1
ATOM 1465 C CA . MET A 1 177 ? -29.151 2.611 -0.006 1.00 91.69 177 MET A CA 1
ATOM 1466 C C . MET A 1 177 ? -28.583 1.902 -1.239 1.00 91.69 177 MET A C 1
ATOM 1468 O O . MET A 1 177 ? -29.008 2.198 -2.351 1.00 91.69 177 MET A O 1
ATOM 1472 N N . PHE A 1 178 ? -27.611 1.009 -1.051 1.00 87.62 178 PHE A N 1
ATOM 1473 C CA . PHE A 1 178 ? -26.869 0.352 -2.130 1.00 87.62 178 PHE A CA 1
ATOM 1474 C C . PHE A 1 178 ? -27.062 -1.168 -2.136 1.00 87.62 178 PHE A C 1
ATOM 1476 O O . PHE A 1 178 ? -26.162 -1.907 -2.542 1.00 87.62 178 PHE A O 1
ATOM 1483 N N . THR A 1 179 ? -28.221 -1.649 -1.682 1.00 76.75 179 THR A N 1
ATOM 1484 C CA . THR A 1 179 ? -28.598 -3.058 -1.844 1.00 76.75 179 THR A CA 1
ATOM 1485 C C . THR A 1 179 ? -28.572 -3.398 -3.337 1.00 76.75 179 THR A C 1
ATOM 1487 O O . THR A 1 179 ? -29.226 -2.735 -4.138 1.00 76.75 179 THR A O 1
ATOM 1490 N N . GLN A 1 180 ? -27.760 -4.386 -3.722 1.00 62.22 180 GLN A N 1
ATOM 1491 C CA . GLN A 1 180 ? -27.803 -4.947 -5.072 1.00 62.22 180 GLN A CA 1
ATOM 1492 C C . GLN A 1 180 ? -29.116 -5.723 -5.208 1.00 62.22 180 GLN A C 1
ATOM 1494 O O . GLN A 1 180 ? -29.344 -6.652 -4.431 1.00 62.22 180 GLN A O 1
ATOM 1499 N N . GLU A 1 181 ? -29.968 -5.309 -6.149 1.00 50.03 181 GLU A N 1
ATOM 1500 C CA . GLU A 1 181 ? -30.993 -6.190 -6.726 1.00 50.03 181 GLU A CA 1
ATOM 1501 C C . GLU A 1 181 ? -30.345 -7.405 -7.406 1.00 50.03 181 GLU A C 1
ATOM 1503 O O . GLU A 1 181 ? -29.259 -7.239 -8.015 1.00 50.03 181 GLU A O 1
#